Protein AF-A0A645FE35-F1 (afdb_monomer_lite)

Sequence (243 aa):
MVDMAGFQGLIDALGGITLDIRKDVPMGGGTSPILGWIRAGDAVHLDGLHALWFARSREGSSDFERMQRQKCVMTAVLHQADPVTVVAKFDALAAAGGNILTTDMPRSDIGRLTDLALKARTVPISSISFVPPLIFPGNPKYDVLRATVKEHLDKAEDLDREAARAAGQKSAPASAAPASGATGTGGAGASGSGTGGSGTGSAKAPTTPSAPGPTGTAQPTASASPGPEVDNLESVCRVASAT

Foldseek 3Di:
DADLVLQQLLQVLQVFFWWQFQAKQFQDDDPGDGPDIDHHGHRRTDHSVRLSSQLDGDPPDDPLLSVLSVVQSVLRCLQRGQLVSSVVVVVVVVVVDDVRDDDPDDPVCSVVVNVVSVVPNVDDDQDDDQDPPQADPVDGDVVSVVVVVVVSVVVVVVVVVVVVVVVVVVPDPPPDDDDDDDDDDDDDDDDDDDDDDDDDDDDDDDDDDDDDDDDDDDDDDDDDDDDPPSRPSVNGIGRDHDD

Structure (mmCIF, N/CA/C/O backbone):
data_AF-A0A645FE35-F1
#
_entry.id   AF-A0A645FE35-F1
#
loop_
_atom_site.group_PDB
_atom_site.id
_atom_site.type_symbol
_atom_site.label_atom_id
_atom_site.label_alt_id
_atom_site.label_comp_id
_atom_site.label_asym_id
_atom_site.label_entity_id
_atom_site.label_seq_id
_atom_site.pdbx_PDB_ins_code
_atom_site.Cartn_x
_atom_site.Cartn_y
_atom_site.Cartn_z
_atom_site.occupancy
_atom_site.B_iso_or_equiv
_atom_site.auth_seq_id
_atom_site.auth_comp_id
_atom_site.auth_asym_id
_atom_site.auth_atom_id
_atom_site.pdbx_PDB_model_num
ATOM 1 N N . MET A 1 1 ? -1.758 -14.737 -0.033 1.00 78.44 1 MET A N 1
ATOM 2 C CA . MET A 1 1 ? -0.689 -14.620 -1.045 1.00 78.44 1 MET A CA 1
ATOM 3 C C . MET A 1 1 ? -1.290 -14.068 -2.320 1.00 78.44 1 MET A C 1
ATOM 5 O O . MET A 1 1 ? -2.408 -14.441 -2.637 1.00 78.44 1 MET A O 1
ATOM 9 N N . VAL A 1 2 ? -0.574 -13.182 -3.002 1.00 84.19 2 VAL A N 1
ATOM 10 C CA . VAL A 1 2 ? -0.967 -12.602 -4.289 1.00 84.19 2 VAL A CA 1
ATOM 11 C C . VAL A 1 2 ? 0.248 -12.664 -5.209 1.00 84.19 2 VAL A C 1
ATOM 13 O O . VAL A 1 2 ? 1.359 -12.375 -4.755 1.00 84.19 2 VAL A O 1
ATOM 16 N N . ASP A 1 3 ? 0.070 -13.104 -6.452 1.00 88.00 3 ASP A N 1
ATOM 17 C CA . ASP A 1 3 ? 1.148 -13.066 -7.443 1.00 88.00 3 ASP A CA 1
ATOM 18 C C . ASP A 1 3 ? 1.211 -11.694 -8.143 1.00 88.00 3 ASP A C 1
ATOM 20 O O . ASP A 1 3 ? 0.415 -10.791 -7.878 1.00 88.00 3 ASP A O 1
ATOM 24 N N . MET A 1 4 ? 2.196 -11.492 -9.021 1.00 90.38 4 MET A N 1
ATOM 25 C CA . MET A 1 4 ? 2.361 -10.198 -9.695 1.00 90.38 4 MET A CA 1
ATOM 26 C C . MET A 1 4 ? 1.210 -9.876 -10.654 1.00 90.38 4 MET A C 1
ATOM 28 O O . MET A 1 4 ? 0.822 -8.714 -10.747 1.00 90.38 4 MET A O 1
ATOM 32 N N . ALA A 1 5 ? 0.664 -10.876 -11.348 1.00 87.50 5 ALA A N 1
ATOM 33 C CA . ALA A 1 5 ? -0.449 -10.678 -12.272 1.00 87.50 5 ALA A CA 1
ATOM 34 C C . ALA A 1 5 ? -1.740 -10.358 -11.505 1.00 87.50 5 ALA A C 1
ATOM 36 O O . ALA A 1 5 ? -2.506 -9.484 -11.900 1.00 87.50 5 ALA A O 1
ATOM 37 N N . GLY A 1 6 ? -1.943 -11.007 -10.361 1.00 86.38 6 GLY A N 1
ATOM 38 C CA . GLY A 1 6 ? -3.056 -10.769 -9.462 1.00 86.38 6 GLY A CA 1
ATOM 39 C C . GLY A 1 6 ? -3.009 -9.455 -8.745 1.00 86.38 6 GLY A C 1
ATOM 40 O O . GLY A 1 6 ? -4.046 -8.820 -8.593 1.00 86.38 6 GLY A O 1
ATOM 41 N N . PHE A 1 7 ? -1.818 -9.002 -8.376 1.00 90.56 7 PHE A N 1
ATOM 42 C CA . PHE A 1 7 ? -1.656 -7.653 -7.872 1.00 90.56 7 PHE A CA 1
ATOM 43 C C . PHE A 1 7 ? -2.083 -6.625 -8.932 1.00 90.56 7 PHE A C 1
ATOM 45 O O . PHE A 1 7 ? -2.893 -5.754 -8.629 1.00 90.56 7 PHE A O 1
ATOM 52 N N . GLN A 1 8 ? -1.590 -6.748 -10.173 1.00 91.56 8 GLN A N 1
ATOM 53 C CA . GLN A 1 8 ? -1.954 -5.825 -11.257 1.00 91.56 8 GLN A CA 1
ATOM 54 C C . GLN A 1 8 ? -3.461 -5.841 -11.518 1.00 91.56 8 GLN A C 1
ATOM 56 O O . GLN A 1 8 ? -4.107 -4.801 -11.428 1.00 91.56 8 GLN A O 1
ATOM 61 N N . GLY A 1 9 ? -4.027 -7.031 -11.737 1.00 87.12 9 GLY A N 1
ATOM 62 C CA . GLY A 1 9 ? -5.450 -7.194 -12.016 1.00 87.12 9 GLY A CA 1
ATOM 63 C C . GLY A 1 9 ? -6.348 -6.710 -10.879 1.00 87.12 9 GLY A C 1
ATOM 64 O O . GLY A 1 9 ? -7.406 -6.147 -11.146 1.00 87.12 9 GLY A O 1
ATOM 65 N N . LEU A 1 10 ? -5.931 -6.873 -9.618 1.00 86.50 10 LEU A N 1
ATOM 66 C CA . LEU A 1 10 ? -6.658 -6.328 -8.473 1.00 86.50 10 LEU A CA 1
ATOM 67 C C . LEU A 1 10 ? -6.678 -4.798 -8.510 1.00 86.50 10 LEU A C 1
ATOM 69 O O . LEU A 1 10 ? -7.750 -4.215 -8.412 1.00 86.50 10 LEU A O 1
ATOM 73 N N . ILE A 1 11 ? -5.524 -4.146 -8.668 1.00 91.62 11 ILE A N 1
ATOM 74 C CA . ILE A 1 11 ? -5.447 -2.679 -8.711 1.00 91.62 11 ILE A CA 1
ATOM 75 C C . ILE A 1 11 ? -6.239 -2.123 -9.901 1.00 91.62 11 ILE A C 1
ATOM 77 O O . ILE A 1 11 ? -7.021 -1.191 -9.725 1.00 91.62 11 ILE A O 1
ATOM 81 N N . ASP A 1 12 ? -6.118 -2.729 -11.083 1.00 90.44 12 ASP A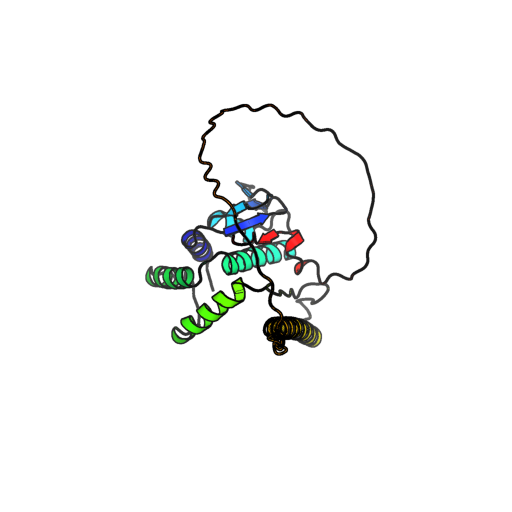 N 1
ATOM 82 C CA . ASP A 1 12 ? -6.885 -2.328 -12.269 1.00 90.44 12 ASP A CA 1
ATOM 83 C C . ASP A 1 12 ? -8.395 -2.485 -12.049 1.00 90.44 12 ASP A C 1
ATOM 85 O O . ASP A 1 12 ? -9.181 -1.608 -12.409 1.00 90.44 12 ASP A O 1
ATOM 89 N N . ALA A 1 13 ? -8.823 -3.571 -11.399 1.00 85.81 13 ALA A N 1
ATOM 90 C CA . ALA A 1 13 ? -10.230 -3.816 -11.091 1.00 85.81 13 ALA A CA 1
ATOM 91 C C . ALA A 1 13 ? -10.817 -2.826 -10.072 1.00 85.81 13 ALA A C 1
ATOM 93 O O . ALA A 1 13 ? -12.039 -2.648 -10.041 1.00 85.81 13 ALA A O 1
ATOM 94 N N . LEU A 1 14 ? -9.964 -2.198 -9.258 1.00 87.19 14 LEU A N 1
ATOM 95 C CA . LEU A 1 14 ? -10.318 -1.111 -8.343 1.00 87.19 14 LEU A CA 1
ATOM 96 C C . LEU A 1 14 ? -10.300 0.265 -9.021 1.00 87.19 14 LEU A C 1
ATOM 98 O O . LEU A 1 14 ? -10.682 1.250 -8.396 1.00 87.19 14 LEU A O 1
ATOM 102 N N . GLY A 1 15 ? -9.910 0.331 -10.297 1.00 90.06 15 GLY A N 1
ATOM 103 C CA . GLY A 1 15 ? -9.776 1.579 -11.039 1.00 90.06 15 GLY A CA 1
ATOM 104 C C . GLY A 1 15 ? -8.473 2.320 -10.750 1.00 90.06 15 GLY A C 1
ATOM 105 O O . GLY A 1 15 ? -8.427 3.522 -10.975 1.00 90.06 15 GLY A O 1
ATOM 106 N N . GLY A 1 16 ? -7.440 1.626 -10.259 1.00 93.62 16 GLY A N 1
ATOM 107 C CA . GLY A 1 16 ? -6.141 2.194 -9.902 1.00 93.62 16 GLY A CA 1
ATOM 108 C C . GLY A 1 16 ? -6.063 2.722 -8.466 1.00 93.62 16 GLY A C 1
ATOM 109 O O . GLY A 1 16 ? -7.004 2.621 -7.681 1.00 93.62 16 GLY A O 1
ATOM 110 N N . ILE A 1 17 ? -4.905 3.281 -8.116 1.00 95.50 17 ILE A N 1
ATOM 111 C CA . ILE A 1 17 ? -4.657 3.968 -6.840 1.00 95.50 17 ILE A CA 1
ATOM 112 C C . ILE A 1 17 ? -4.032 5.335 -7.091 1.00 95.50 17 ILE A C 1
ATOM 114 O O . ILE A 1 17 ? -3.320 5.528 -8.071 1.00 95.50 17 ILE A O 1
ATOM 118 N N . THR A 1 18 ? -4.240 6.273 -6.179 1.00 96.38 18 THR A N 1
ATOM 119 C CA . THR A 1 18 ? -3.682 7.624 -6.269 1.00 96.38 18 THR A CA 1
ATOM 120 C C . THR A 1 18 ? -2.776 7.909 -5.074 1.00 96.38 18 THR A C 1
ATOM 122 O O . THR A 1 18 ? -3.159 7.701 -3.923 1.00 96.38 18 THR A O 1
ATOM 125 N N . LEU A 1 19 ? -1.561 8.387 -5.324 1.00 94.88 19 LEU A N 1
ATOM 126 C CA . LEU A 1 19 ? -0.557 8.660 -4.296 1.00 94.88 19 LEU A CA 1
ATOM 127 C C . LEU A 1 19 ? 0.109 10.009 -4.547 1.00 94.88 19 LEU A C 1
ATOM 129 O O . LEU A 1 19 ? 0.381 10.366 -5.690 1.00 94.88 19 LEU A O 1
ATOM 133 N N . ASP A 1 20 ? 0.470 10.710 -3.479 1.00 94.81 20 ASP A N 1
ATOM 134 C CA . ASP A 1 20 ? 1.490 11.748 -3.578 1.00 94.81 20 ASP A CA 1
ATOM 135 C C . ASP A 1 20 ? 2.847 11.045 -3.567 1.00 94.81 20 ASP A C 1
ATOM 137 O O . ASP A 1 20 ? 3.183 10.352 -2.605 1.00 94.81 20 ASP A O 1
ATOM 141 N N . ILE A 1 21 ? 3.622 11.186 -4.637 1.00 95.00 21 ILE A N 1
ATOM 142 C CA . ILE A 1 21 ? 4.918 10.536 -4.825 1.00 95.00 21 ILE A CA 1
ATOM 143 C C . ILE A 1 21 ? 6.014 11.575 -4.627 1.00 95.00 21 ILE A C 1
ATOM 145 O O . ILE A 1 21 ? 6.073 12.576 -5.339 1.00 95.00 21 ILE A O 1
ATOM 149 N N . ARG A 1 22 ? 6.917 11.333 -3.672 1.00 93.19 22 ARG A N 1
ATOM 150 C CA . ARG A 1 22 ? 7.953 12.314 -3.302 1.00 93.19 22 ARG A CA 1
ATOM 151 C C . ARG A 1 22 ? 9.216 12.242 -4.158 1.00 93.19 22 ARG A C 1
ATOM 153 O O . ARG A 1 22 ? 9.991 13.193 -4.174 1.00 93.19 22 ARG A O 1
ATOM 160 N N . LYS A 1 23 ? 9.426 11.139 -4.880 1.00 92.00 23 LYS A N 1
ATOM 161 C CA . LYS A 1 23 ? 10.632 10.898 -5.681 1.00 92.00 23 LYS A CA 1
ATOM 162 C C . LYS A 1 23 ? 10.319 10.061 -6.917 1.00 92.00 23 LYS A C 1
ATOM 164 O O . LYS A 1 23 ? 9.524 9.128 -6.842 1.00 92.00 23 LYS A O 1
ATOM 169 N N . ASP A 1 24 ? 10.981 10.383 -8.027 1.00 94.06 24 ASP A N 1
ATOM 170 C CA . ASP A 1 24 ? 10.878 9.625 -9.273 1.00 94.06 24 ASP A CA 1
ATOM 171 C C . ASP A 1 24 ? 11.285 8.159 -9.049 1.00 94.06 24 ASP A C 1
ATOM 173 O O . ASP A 1 24 ? 12.354 7.867 -8.506 1.00 94.06 24 ASP A O 1
ATOM 177 N N . VAL A 1 25 ? 10.437 7.230 -9.494 1.00 94.75 25 VAL A N 1
ATOM 178 C CA . VAL A 1 25 ? 10.678 5.789 -9.383 1.00 94.75 25 VAL A CA 1
ATOM 179 C C . VAL A 1 25 ? 11.008 5.210 -10.762 1.00 94.75 25 VAL A C 1
ATOM 181 O O . VAL A 1 25 ? 10.149 5.221 -11.648 1.00 94.75 25 VAL A O 1
ATOM 184 N N . PRO A 1 26 ? 12.220 4.666 -10.965 1.00 94.56 26 PRO A N 1
ATOM 185 C CA . PRO A 1 26 ? 12.592 4.030 -12.224 1.00 94.56 26 PRO A CA 1
ATOM 186 C C . PRO A 1 26 ? 11.861 2.697 -12.416 1.00 94.56 26 PRO A C 1
ATOM 188 O O . PRO A 1 26 ? 11.717 1.900 -11.483 1.00 94.56 26 PRO A O 1
ATOM 191 N N . MET A 1 27 ? 11.451 2.430 -13.653 1.00 94.06 27 MET A N 1
ATOM 192 C CA . MET A 1 27 ? 10.937 1.138 -14.104 1.00 94.06 27 MET A CA 1
ATOM 193 C C . MET A 1 27 ? 12.042 0.407 -14.869 1.00 94.06 27 MET A C 1
ATOM 195 O O . MET A 1 27 ? 12.515 0.897 -15.893 1.00 94.06 27 MET A O 1
ATOM 199 N N . GLY A 1 28 ? 12.467 -0.753 -14.370 1.00 89.69 28 GLY A N 1
ATOM 200 C CA . GLY A 1 28 ? 13.692 -1.431 -14.812 1.00 89.69 28 GLY A CA 1
ATOM 201 C C . GLY A 1 28 ? 14.877 -1.142 -13.885 1.00 89.69 28 GLY A C 1
ATOM 202 O O . GLY A 1 28 ? 14.682 -0.912 -12.691 1.00 89.69 28 GLY A O 1
ATOM 203 N N . GLY A 1 29 ? 16.097 -1.179 -14.422 1.00 87.44 29 GLY A N 1
ATOM 204 C CA . GLY A 1 29 ? 17.331 -0.981 -13.652 1.00 87.44 29 GLY A CA 1
ATOM 205 C C . GLY A 1 29 ? 17.995 -2.273 -13.159 1.00 87.44 29 GLY A C 1
ATOM 206 O O . GLY A 1 29 ? 17.642 -3.389 -13.555 1.00 87.44 29 GLY A O 1
ATOM 207 N N . GLY A 1 30 ? 19.010 -2.124 -12.311 1.00 83.06 30 GLY A N 1
ATOM 208 C CA . GLY A 1 30 ? 19.944 -3.171 -11.921 1.00 83.06 30 GLY A CA 1
ATOM 209 C C . GLY A 1 30 ? 20.863 -3.539 -13.082 1.00 83.06 30 GLY A C 1
ATOM 210 O O . GLY A 1 30 ? 21.674 -2.738 -13.533 1.00 83.06 30 GLY A O 1
ATOM 211 N N . THR A 1 31 ? 20.729 -4.766 -13.583 1.00 84.75 31 THR A N 1
ATOM 212 C CA . THR A 1 31 ? 21.451 -5.236 -14.779 1.00 84.75 31 THR A CA 1
ATOM 213 C C . THR A 1 31 ? 20.690 -4.977 -16.081 1.00 84.75 31 THR A C 1
ATOM 215 O O . THR A 1 31 ? 21.204 -5.278 -17.155 1.00 84.75 31 THR A O 1
ATOM 218 N N . SER A 1 32 ? 19.462 -4.454 -16.005 1.00 87.81 32 SER A N 1
ATOM 219 C CA . SER A 1 32 ? 18.603 -4.171 -17.160 1.00 87.81 32 SER A CA 1
ATOM 220 C C . SER A 1 32 ? 18.470 -2.664 -17.406 1.00 87.81 32 SER A C 1
ATOM 222 O O . SER A 1 32 ? 18.588 -1.882 -16.460 1.00 87.81 32 SER A O 1
ATOM 224 N N . PRO A 1 33 ? 18.173 -2.227 -18.645 1.00 90.94 33 PRO A N 1
ATOM 225 C CA . PRO A 1 33 ? 17.910 -0.821 -18.932 1.00 90.94 33 PRO A CA 1
ATOM 226 C C . PRO A 1 33 ? 16.732 -0.267 -18.124 1.00 90.94 33 PRO A C 1
ATOM 228 O O . PRO A 1 33 ? 15.795 -0.990 -17.775 1.00 90.94 33 PRO A O 1
ATOM 231 N N . ILE A 1 34 ? 16.760 1.040 -17.871 1.00 94.31 34 ILE A N 1
ATOM 232 C CA . ILE A 1 34 ? 15.592 1.772 -17.380 1.00 94.31 34 ILE A CA 1
ATOM 233 C C . ILE A 1 34 ? 14.658 1.997 -18.572 1.00 94.31 34 ILE A C 1
ATOM 235 O O . ILE A 1 34 ? 15.048 2.597 -19.572 1.00 94.31 34 ILE A O 1
ATOM 239 N N . LEU A 1 35 ? 13.432 1.494 -18.462 1.00 92.31 35 LEU A N 1
ATOM 240 C CA . LEU A 1 35 ? 12.407 1.531 -19.508 1.00 92.31 35 LEU A CA 1
ATOM 241 C C . LEU A 1 35 ? 11.479 2.744 -19.374 1.00 92.31 35 LEU A C 1
ATOM 243 O O . LEU A 1 35 ? 10.791 3.107 -20.322 1.00 92.31 35 LEU A O 1
ATOM 247 N N . GLY A 1 36 ? 11.449 3.371 -18.199 1.00 94.25 36 GLY A N 1
ATOM 248 C CA . GLY A 1 36 ? 10.608 4.528 -17.926 1.00 94.25 36 GLY A CA 1
ATOM 249 C C . GLY A 1 36 ? 10.670 4.960 -16.468 1.00 94.25 36 GLY A C 1
ATOM 250 O O . GLY A 1 36 ? 11.436 4.410 -15.676 1.00 94.25 36 GLY A O 1
ATOM 251 N N . TRP A 1 37 ? 9.849 5.951 -16.125 1.00 95.88 37 TRP A N 1
ATOM 252 C CA . TRP A 1 37 ? 9.813 6.555 -14.797 1.00 95.88 37 TRP A CA 1
ATOM 253 C C . TRP A 1 37 ? 8.379 6.841 -14.374 1.00 95.88 37 TRP A C 1
ATOM 255 O O . TRP A 1 37 ? 7.616 7.426 -15.142 1.00 95.88 37 TRP A O 1
ATOM 265 N N . ILE A 1 38 ? 8.056 6.497 -13.133 1.00 96.88 38 ILE A N 1
ATOM 266 C CA . ILE A 1 38 ? 6.902 7.045 -12.424 1.00 96.88 38 ILE A CA 1
ATOM 267 C C . ILE A 1 38 ? 7.380 8.358 -11.813 1.00 96.88 38 ILE A C 1
ATOM 269 O O . ILE A 1 38 ? 8.319 8.357 -11.016 1.00 96.88 38 ILE A O 1
ATOM 273 N N . ARG A 1 39 ? 6.796 9.478 -12.235 1.00 96.62 39 ARG A N 1
ATOM 274 C CA . ARG A 1 39 ? 7.249 10.804 -11.803 1.00 96.62 39 ARG A CA 1
ATOM 275 C C . ARG A 1 39 ? 6.724 11.147 -10.416 1.00 96.62 39 ARG A C 1
ATOM 277 O O . ARG A 1 39 ? 5.600 10.790 -10.071 1.00 96.62 39 ARG A O 1
ATOM 284 N N . ALA A 1 40 ? 7.541 11.863 -9.656 1.00 95.62 40 ALA A N 1
ATOM 285 C CA . ALA A 1 40 ? 7.117 12.544 -8.450 1.00 95.62 40 ALA A CA 1
ATOM 286 C C . ALA A 1 40 ? 6.039 13.583 -8.773 1.00 95.62 40 ALA A C 1
ATOM 288 O O . ALA A 1 40 ? 6.038 14.203 -9.839 1.00 95.62 40 ALA A O 1
ATOM 289 N N . GLY A 1 41 ? 5.135 13.777 -7.825 1.00 95.38 41 GLY A N 1
ATOM 290 C CA . GLY A 1 41 ? 4.007 14.681 -7.953 1.00 95.38 41 GLY A CA 1
ATOM 291 C C . GLY A 1 41 ? 2.955 14.393 -6.897 1.00 95.38 41 GLY A C 1
ATOM 292 O O . GLY A 1 41 ? 2.965 13.338 -6.265 1.00 95.38 41 GLY A O 1
ATOM 293 N N . ASP A 1 42 ? 2.044 15.335 -6.719 1.00 94.94 42 ASP A N 1
ATOM 294 C CA . ASP A 1 42 ? 0.866 15.136 -5.884 1.00 94.94 42 ASP A CA 1
ATOM 295 C C . ASP A 1 42 ? -0.258 14.508 -6.717 1.00 94.94 42 ASP A C 1
ATOM 297 O O . ASP A 1 42 ? -0.361 14.753 -7.923 1.00 94.94 42 ASP A O 1
ATOM 301 N N . ALA A 1 43 ? -1.091 13.689 -6.074 1.00 94.75 43 ALA A N 1
ATOM 302 C CA . ALA A 1 43 ? -2.217 12.996 -6.696 1.00 94.75 43 ALA A CA 1
ATOM 303 C C . ALA A 1 43 ? -1.864 12.220 -7.988 1.00 94.75 43 ALA A C 1
ATOM 305 O O . ALA A 1 43 ? -2.625 12.212 -8.958 1.00 94.75 43 ALA A O 1
ATOM 306 N N . VAL A 1 44 ? -0.718 11.532 -8.006 1.00 96.38 44 VAL A N 1
ATOM 307 C CA . VAL A 1 44 ? -0.307 10.681 -9.129 1.00 96.38 44 VAL A CA 1
ATOM 308 C C . VAL A 1 44 ? -1.162 9.421 -9.150 1.00 96.38 44 VAL A C 1
ATOM 310 O O . VAL A 1 44 ? -1.143 8.627 -8.208 1.00 96.38 44 VAL A O 1
ATOM 313 N N . HIS A 1 45 ? -1.893 9.227 -10.244 1.00 97.12 45 HIS A N 1
ATOM 314 C CA . HIS A 1 45 ? -2.694 8.032 -10.468 1.00 97.12 45 HIS A CA 1
ATOM 315 C C . HIS A 1 45 ? -1.845 6.892 -11.046 1.00 97.12 45 HIS A C 1
ATOM 317 O O . HIS A 1 45 ? -1.113 7.085 -12.018 1.00 97.12 45 HIS A O 1
ATOM 323 N N . LEU A 1 46 ? -1.958 5.706 -10.454 1.00 97.31 46 LEU A N 1
ATOM 324 C CA . LEU A 1 46 ? -1.240 4.495 -10.824 1.00 97.31 46 LEU A CA 1
ATOM 325 C C . LEU A 1 46 ? -2.242 3.379 -11.135 1.00 97.31 46 LEU A C 1
ATOM 327 O O . LEU A 1 46 ? -3.001 2.951 -10.263 1.00 97.31 46 LEU A O 1
ATOM 331 N N . ASP A 1 47 ? -2.188 2.873 -12.364 1.00 96.31 47 ASP A N 1
ATOM 332 C CA . ASP A 1 47 ? -2.809 1.598 -12.736 1.00 96.31 47 ASP A CA 1
ATOM 333 C C . ASP A 1 47 ? -2.037 0.410 -12.125 1.00 96.31 47 ASP A C 1
ATOM 335 O O . ASP A 1 47 ? -1.021 0.580 -11.442 1.00 96.31 47 ASP A O 1
ATOM 339 N N . GLY A 1 48 ? -2.495 -0.817 -12.361 1.00 95.31 48 GLY A N 1
ATOM 340 C CA . GLY A 1 48 ? -1.884 -2.023 -11.816 1.00 95.31 48 GLY A CA 1
ATOM 341 C C . GLY A 1 48 ? -0.420 -2.195 -12.209 1.00 95.31 48 GLY A C 1
ATOM 342 O O . GLY A 1 48 ? 0.406 -2.558 -11.363 1.00 95.31 48 GLY A O 1
ATOM 343 N N . LEU A 1 49 ? -0.062 -1.886 -13.458 1.00 96.31 49 LEU A N 1
ATOM 344 C CA . LEU A 1 49 ? 1.316 -1.973 -13.941 1.00 96.31 49 LEU A CA 1
ATOM 345 C C . LEU A 1 49 ? 2.227 -0.989 -13.198 1.00 96.31 49 LEU A C 1
ATOM 347 O O . LEU A 1 49 ? 3.282 -1.388 -12.691 1.00 96.31 49 LEU A O 1
ATOM 351 N N . HIS A 1 50 ? 1.827 0.279 -13.116 1.00 97.69 50 HIS A N 1
ATOM 352 C CA . HIS A 1 50 ? 2.611 1.324 -12.465 1.00 97.69 50 HIS A CA 1
ATOM 353 C C . HIS A 1 50 ? 2.642 1.143 -10.944 1.00 97.69 50 HIS A C 1
ATOM 355 O O . HIS A 1 50 ? 3.703 1.291 -10.340 1.00 97.69 50 HIS A O 1
ATOM 361 N N . ALA A 1 51 ? 1.537 0.732 -10.316 1.00 97.31 51 ALA A N 1
ATOM 362 C CA . ALA A 1 51 ? 1.497 0.401 -8.893 1.00 97.31 51 ALA A CA 1
ATOM 363 C C . ALA A 1 51 ? 2.434 -0.772 -8.562 1.00 97.3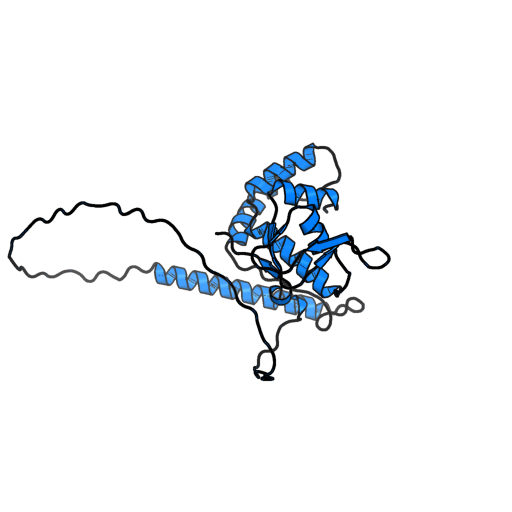1 51 ALA A C 1
ATOM 365 O O . ALA A 1 51 ? 3.143 -0.738 -7.551 1.00 97.31 51 ALA A O 1
ATOM 366 N N . LEU A 1 52 ? 2.511 -1.785 -9.439 1.00 95.88 52 LEU A N 1
ATOM 367 C CA . LEU A 1 52 ? 3.438 -2.901 -9.256 1.00 95.88 52 LEU A CA 1
ATOM 368 C C . LEU A 1 52 ? 4.884 -2.408 -9.341 1.00 95.88 52 LEU A C 1
ATOM 370 O O . LEU A 1 52 ? 5.711 -2.777 -8.504 1.00 95.88 52 LEU A O 1
ATOM 374 N N . TRP A 1 53 ? 5.198 -1.575 -10.337 1.00 96.19 53 TRP A N 1
ATOM 375 C CA . TRP A 1 53 ? 6.528 -0.984 -10.486 1.00 96.19 53 TRP A CA 1
ATOM 376 C C . TRP A 1 53 ? 6.919 -0.116 -9.293 1.00 96.19 53 TRP A C 1
ATOM 378 O O . TRP A 1 53 ? 8.032 -0.258 -8.778 1.00 96.19 53 TRP A O 1
ATOM 388 N N . PHE A 1 54 ? 5.990 0.704 -8.808 1.00 96.00 54 PHE A N 1
ATOM 389 C CA . PHE A 1 54 ? 6.165 1.533 -7.624 1.00 96.00 54 PHE A CA 1
ATOM 390 C C . PHE A 1 54 ? 6.533 0.692 -6.393 1.00 96.00 54 PHE A C 1
ATOM 392 O O . PHE A 1 54 ? 7.501 0.999 -5.700 1.00 96.00 54 PHE A O 1
ATOM 399 N N . ALA A 1 55 ? 5.832 -0.422 -6.165 1.00 94.75 55 ALA A N 1
ATOM 400 C CA . ALA A 1 55 ? 6.065 -1.306 -5.022 1.00 94.75 55 ALA A CA 1
ATOM 401 C C . ALA A 1 55 ? 7.333 -2.180 -5.132 1.00 94.75 55 ALA A C 1
ATOM 403 O O . ALA A 1 55 ? 7.859 -2.641 -4.111 1.00 94.75 55 ALA A O 1
ATOM 404 N N . ARG A 1 56 ? 7.819 -2.468 -6.351 1.00 92.69 56 ARG A N 1
ATOM 405 C CA . ARG A 1 56 ? 8.913 -3.438 -6.577 1.00 92.69 56 ARG A CA 1
ATOM 406 C C . ARG A 1 56 ? 10.264 -2.827 -6.917 1.00 92.69 56 ARG A C 1
ATOM 408 O O . ARG A 1 56 ? 11.268 -3.527 -6.778 1.00 92.69 56 ARG A O 1
ATOM 415 N N . SER A 1 57 ? 10.296 -1.604 -7.447 1.00 92.06 57 SER A N 1
ATOM 416 C CA . SER A 1 57 ? 11.531 -1.022 -7.973 1.00 92.06 57 SER A CA 1
ATOM 417 C C . SER A 1 57 ? 12.607 -0.967 -6.886 1.00 92.06 57 SER A C 1
ATOM 419 O O . SER A 1 57 ? 12.335 -0.614 -5.738 1.00 92.06 57 SER A O 1
ATOM 421 N N . ARG A 1 58 ? 13.828 -1.380 -7.237 1.00 90.00 58 ARG A N 1
ATOM 422 C CA . ARG A 1 58 ? 15.000 -1.359 -6.343 1.00 90.00 58 ARG A CA 1
ATOM 423 C C . ARG A 1 58 ? 16.040 -0.342 -6.795 1.00 90.00 58 ARG A C 1
ATOM 425 O O . ARG A 1 58 ? 16.861 0.077 -5.987 1.00 90.00 58 ARG A O 1
ATOM 432 N N . GLU A 1 59 ? 15.995 0.049 -8.062 1.00 88.75 59 GLU A N 1
ATOM 433 C CA . GLU A 1 59 ? 16.970 0.949 -8.659 1.00 88.75 59 GLU A CA 1
ATOM 434 C C . GLU A 1 59 ? 16.920 2.323 -7.976 1.00 88.75 59 GLU A C 1
ATOM 436 O O . GLU A 1 59 ? 15.842 2.873 -7.748 1.00 88.75 59 GLU A O 1
ATOM 441 N N . GLY A 1 60 ? 18.088 2.842 -7.585 1.00 79.19 60 GLY A N 1
ATOM 442 C CA . GLY A 1 60 ? 18.202 4.119 -6.871 1.00 79.19 60 GLY A CA 1
ATOM 443 C C . GLY A 1 60 ? 17.490 4.198 -5.508 1.00 79.19 60 GLY A C 1
ATOM 444 O O . GLY A 1 60 ? 17.208 5.309 -5.047 1.00 79.19 60 GLY A O 1
ATOM 445 N N . SER A 1 61 ? 17.179 3.061 -4.868 1.00 80.81 61 SER A N 1
ATOM 446 C CA . SER A 1 61 ? 16.424 3.006 -3.603 1.00 80.81 61 SER A CA 1
ATOM 447 C C . SER A 1 61 ? 16.965 1.957 -2.628 1.00 80.81 61 SER A C 1
ATOM 449 O O . SER A 1 61 ? 17.513 0.929 -3.032 1.00 80.81 61 SER A O 1
ATOM 451 N N . SER A 1 62 ? 16.790 2.195 -1.328 1.00 83.62 62 SER A N 1
ATOM 452 C CA . SER A 1 62 ? 17.113 1.208 -0.293 1.00 83.62 62 SER A CA 1
ATOM 453 C C . SER A 1 62 ? 16.017 0.138 -0.167 1.00 83.62 62 SER A C 1
ATOM 455 O O . SER A 1 62 ? 14.889 0.299 -0.642 1.00 83.62 62 SER A O 1
ATOM 457 N N . ASP A 1 63 ? 16.326 -0.975 0.506 1.00 80.31 63 ASP A N 1
ATOM 458 C CA . ASP A 1 63 ? 15.315 -1.994 0.831 1.00 80.31 63 ASP A CA 1
ATOM 459 C C . ASP A 1 63 ? 14.174 -1.409 1.677 1.00 80.31 63 ASP A C 1
ATOM 461 O O . ASP A 1 63 ? 13.001 -1.701 1.459 1.00 80.31 63 ASP A O 1
ATOM 465 N N . PHE A 1 64 ? 14.541 -0.489 2.565 1.00 81.56 64 PHE A N 1
ATOM 466 C CA . PHE A 1 64 ? 13.669 0.279 3.440 1.00 81.56 64 PHE A CA 1
ATOM 467 C C . PHE A 1 64 ? 12.697 1.178 2.666 1.00 81.56 64 PHE A C 1
ATOM 469 O O . PHE A 1 64 ? 11.489 1.094 2.881 1.00 81.56 64 PHE A O 1
ATOM 476 N N . GLU A 1 65 ? 13.196 1.935 1.687 1.00 85.25 65 GLU A N 1
ATOM 477 C CA . GLU A 1 65 ? 12.373 2.766 0.797 1.00 85.25 65 GLU A CA 1
ATOM 478 C C . GLU A 1 65 ? 11.404 1.909 -0.036 1.00 85.25 65 GLU A C 1
ATOM 480 O O . GLU A 1 65 ? 10.268 2.303 -0.312 1.00 85.25 65 GLU A O 1
ATOM 485 N N . ARG A 1 66 ? 11.808 0.689 -0.420 1.00 89.44 66 ARG A N 1
ATOM 486 C CA . ARG A 1 66 ? 10.899 -0.259 -1.081 1.00 89.44 66 ARG A CA 1
ATOM 487 C C . ARG A 1 66 ? 9.783 -0.726 -0.146 1.00 89.44 66 ARG A C 1
ATOM 489 O O . ARG A 1 66 ? 8.627 -0.747 -0.562 1.00 89.44 66 ARG A O 1
ATOM 496 N N . MET A 1 67 ? 10.095 -1.063 1.104 1.00 88.50 67 MET A N 1
ATOM 497 C CA . MET A 1 67 ? 9.066 -1.439 2.078 1.00 88.50 67 MET A CA 1
ATOM 498 C C . MET A 1 67 ? 8.096 -0.292 2.369 1.00 88.50 67 MET A C 1
ATOM 500 O O . MET A 1 67 ? 6.894 -0.527 2.467 1.00 88.50 67 MET A O 1
ATOM 504 N N . GLN A 1 68 ? 8.585 0.948 2.447 1.00 88.94 68 GLN A N 1
ATOM 505 C CA . GLN A 1 68 ? 7.726 2.126 2.583 1.00 88.94 68 GLN A CA 1
ATOM 506 C C . GLN A 1 68 ? 6.7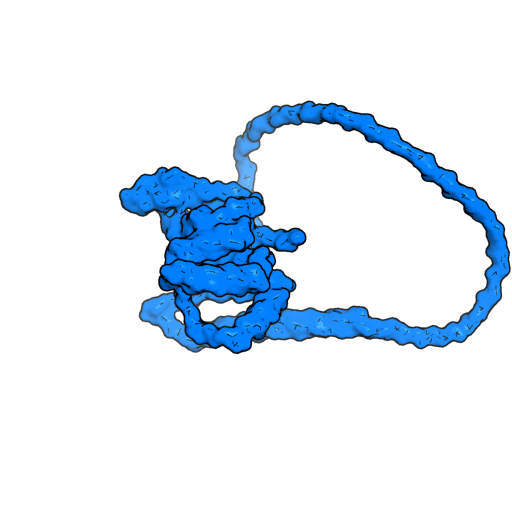51 2.233 1.407 1.00 88.94 68 GLN A C 1
ATOM 508 O O . GLN A 1 68 ? 5.549 2.318 1.636 1.00 88.94 68 GLN A O 1
ATOM 513 N N . ARG A 1 69 ? 7.220 2.114 0.156 1.00 93.06 69 ARG A N 1
ATOM 514 C CA . ARG A 1 69 ? 6.337 2.127 -1.031 1.00 93.06 69 ARG A CA 1
ATOM 515 C C . ARG A 1 69 ? 5.301 1.007 -1.022 1.00 93.06 69 ARG A C 1
ATOM 517 O O . ARG A 1 69 ? 4.159 1.233 -1.408 1.00 93.06 69 ARG A O 1
ATOM 524 N N . GLN A 1 70 ? 5.658 -0.184 -0.550 1.00 92.94 70 GLN A N 1
ATOM 525 C CA . GLN A 1 70 ? 4.694 -1.277 -0.392 1.00 92.94 70 GLN A CA 1
ATOM 526 C C . GLN A 1 70 ? 3.598 -0.919 0.618 1.00 92.94 70 GLN A C 1
ATOM 528 O O . GLN A 1 70 ? 2.417 -1.117 0.337 1.00 92.94 70 GLN A O 1
ATOM 533 N N . LYS A 1 71 ? 3.970 -0.315 1.753 1.00 91.62 71 LYS A N 1
ATOM 534 C CA . LYS A 1 71 ? 3.009 0.197 2.738 1.00 91.62 71 LYS A CA 1
ATOM 535 C C . LYS A 1 71 ? 2.128 1.299 2.153 1.00 91.62 71 LYS A C 1
ATOM 537 O O . LYS A 1 71 ? 0.922 1.253 2.352 1.00 91.62 71 LYS A O 1
ATOM 542 N N . CYS A 1 72 ? 2.686 2.221 1.368 1.00 92.38 72 CYS A N 1
ATOM 543 C CA . CYS A 1 72 ? 1.920 3.248 0.652 1.00 92.38 72 CYS A CA 1
ATOM 544 C C . CYS A 1 72 ? 0.800 2.649 -0.197 1.00 92.38 72 CYS A C 1
ATOM 546 O O . CYS A 1 72 ? -0.343 3.086 -0.114 1.00 92.38 72 CYS A O 1
ATOM 548 N N . VAL A 1 73 ? 1.132 1.630 -0.993 1.00 94.25 73 VAL A N 1
ATOM 549 C CA . VAL A 1 73 ? 0.174 0.933 -1.854 1.00 94.25 73 VAL A CA 1
ATOM 550 C C . VAL A 1 73 ? -0.914 0.264 -1.019 1.00 94.25 73 VAL A C 1
ATOM 552 O O . VAL A 1 73 ? -2.091 0.435 -1.315 1.00 94.25 73 VAL A O 1
ATOM 555 N N . MET A 1 74 ? -0.548 -0.452 0.049 1.00 91.81 74 MET A N 1
ATOM 556 C CA . MET A 1 74 ? -1.525 -1.100 0.935 1.00 91.81 74 MET A CA 1
ATOM 557 C C . MET A 1 74 ? -2.470 -0.089 1.594 1.00 91.81 74 MET A C 1
ATOM 559 O O . MET A 1 74 ? -3.681 -0.300 1.615 1.00 91.81 74 MET A O 1
ATOM 563 N N . THR A 1 75 ? -1.930 1.022 2.094 1.00 90.75 75 THR A N 1
ATOM 564 C CA . THR A 1 75 ? -2.714 2.094 2.714 1.00 90.75 75 THR A CA 1
ATOM 565 C C . THR A 1 75 ? -3.611 2.780 1.679 1.00 90.75 75 THR A C 1
ATOM 567 O O . THR A 1 75 ? -4.777 3.037 1.962 1.00 90.75 75 THR A O 1
ATOM 570 N N . ALA A 1 76 ? -3.131 3.009 0.452 1.00 92.12 76 ALA A N 1
ATOM 571 C CA . ALA A 1 76 ? -3.949 3.578 -0.620 1.00 92.12 76 ALA A CA 1
ATOM 572 C C . ALA A 1 76 ? -5.121 2.672 -0.989 1.00 92.12 76 ALA A C 1
ATOM 574 O O . ALA A 1 76 ? -6.252 3.148 -1.042 1.00 92.12 76 ALA A O 1
ATOM 575 N N . VAL A 1 77 ? -4.875 1.368 -1.151 1.00 91.00 77 VAL A N 1
ATOM 576 C CA . VAL A 1 77 ? -5.942 0.387 -1.379 1.00 91.00 77 VAL A CA 1
ATOM 577 C C . VAL A 1 77 ? -6.960 0.436 -0.240 1.00 91.00 77 VAL A C 1
ATOM 579 O O . VAL A 1 77 ? -8.151 0.510 -0.511 1.00 91.00 77 VAL A O 1
ATOM 582 N N . LEU A 1 78 ? -6.529 0.473 1.023 1.00 89.12 78 LEU A N 1
ATOM 583 C CA . LEU A 1 78 ? -7.455 0.515 2.159 1.00 89.12 78 LEU A CA 1
ATOM 584 C C . LEU A 1 78 ? -8.352 1.766 2.177 1.00 89.12 78 LEU A C 1
ATOM 586 O O . LEU A 1 78 ? -9.534 1.662 2.499 1.00 89.12 78 LEU A O 1
ATOM 590 N N . HIS A 1 79 ? -7.811 2.946 1.865 1.00 87.81 79 HIS A N 1
ATOM 591 C CA . HIS A 1 79 ? -8.587 4.190 1.930 1.00 87.81 79 HIS A CA 1
ATOM 592 C C . HIS A 1 79 ? -9.435 4.448 0.675 1.00 87.81 79 HIS A C 1
ATOM 594 O O . HIS A 1 79 ? -10.528 5.018 0.785 1.00 87.81 79 HIS A O 1
ATOM 600 N N . GLN A 1 80 ? -8.943 4.048 -0.500 1.00 88.38 80 GLN A N 1
ATOM 601 C CA . GLN A 1 80 ? -9.540 4.395 -1.794 1.00 88.38 80 GLN A CA 1
ATOM 602 C C . GLN A 1 80 ? -10.426 3.289 -2.360 1.00 88.38 80 GLN A C 1
ATOM 604 O O . GLN A 1 80 ? -11.395 3.594 -3.050 1.00 88.38 80 GLN A O 1
ATOM 609 N N . ALA A 1 81 ? -10.143 2.021 -2.054 1.00 84.69 81 ALA A N 1
ATOM 610 C CA . ALA A 1 81 ? -10.986 0.932 -2.515 1.00 84.69 81 ALA A CA 1
ATOM 611 C C . ALA A 1 81 ? -12.300 0.891 -1.727 1.00 84.69 81 ALA A C 1
ATOM 613 O O . ALA A 1 81 ? -12.322 1.021 -0.502 1.00 84.69 81 ALA A O 1
ATOM 614 N N . ASP A 1 82 ? -13.402 0.653 -2.432 1.00 83.56 82 ASP A N 1
ATOM 615 C CA . ASP A 1 82 ? -14.655 0.267 -1.795 1.00 83.56 82 ASP A CA 1
ATOM 616 C C . ASP A 1 82 ? -14.577 -1.214 -1.365 1.00 83.56 82 ASP A C 1
ATOM 618 O O . ASP A 1 82 ? -14.418 -2.081 -2.231 1.00 83.56 82 ASP A O 1
ATOM 622 N N . PRO A 1 83 ? -14.692 -1.543 -0.062 1.00 79.50 83 PRO A N 1
ATOM 623 C CA . PRO A 1 83 ? -14.565 -2.919 0.419 1.00 79.50 83 PRO A CA 1
ATOM 624 C C . PRO A 1 83 ? -15.552 -3.895 -0.228 1.00 79.50 83 PRO A C 1
ATOM 626 O O . PRO A 1 83 ? -15.199 -5.048 -0.474 1.00 79.50 83 PRO A O 1
ATOM 629 N N . VAL A 1 84 ? -16.766 -3.439 -0.559 1.00 80.69 84 VAL A N 1
ATOM 630 C CA . VAL A 1 84 ? -17.768 -4.275 -1.240 1.00 80.69 84 VAL A CA 1
ATOM 631 C C . VAL A 1 84 ? -17.304 -4.607 -2.656 1.00 80.69 84 VAL A C 1
ATOM 633 O O . VAL A 1 84 ? -17.342 -5.767 -3.072 1.00 80.69 84 VAL A O 1
ATOM 636 N N . THR A 1 85 ? -16.795 -3.607 -3.375 1.00 81.94 85 THR A N 1
ATOM 637 C CA . THR A 1 85 ? -16.171 -3.800 -4.685 1.00 81.94 85 THR A CA 1
ATOM 638 C C . THR A 1 85 ? -14.986 -4.761 -4.597 1.00 81.94 85 THR A C 1
ATOM 640 O O . THR A 1 85 ? -14.920 -5.691 -5.394 1.00 81.94 85 THR A O 1
ATOM 643 N N . VAL A 1 86 ? -14.092 -4.619 -3.612 1.00 81.88 86 VAL A N 1
ATOM 644 C CA . VAL A 1 86 ? -12.948 -5.535 -3.420 1.00 81.88 86 VAL A CA 1
ATOM 645 C C . VAL A 1 86 ? -13.415 -6.986 -3.285 1.00 81.88 86 VAL A C 1
ATOM 647 O O . VAL A 1 86 ? -12.882 -7.856 -3.969 1.00 81.88 86 VAL A O 1
ATOM 650 N N . VAL A 1 87 ? -14.430 -7.251 -2.455 1.00 81.44 87 VAL A N 1
ATOM 651 C CA . VAL A 1 87 ? -14.991 -8.601 -2.266 1.00 81.44 87 VAL A CA 1
ATOM 652 C C . VAL A 1 87 ? -15.610 -9.133 -3.561 1.00 81.44 87 VAL A C 1
ATOM 654 O O . VAL A 1 87 ? -15.318 -10.254 -3.971 1.00 81.44 87 VAL A O 1
ATOM 657 N N . ALA A 1 88 ? -16.409 -8.323 -4.259 1.00 82.00 88 ALA A N 1
ATOM 658 C CA . ALA A 1 88 ? -17.024 -8.739 -5.519 1.00 82.00 88 ALA A CA 1
ATOM 659 C C . ALA A 1 88 ? -15.978 -9.045 -6.609 1.00 82.00 88 ALA A C 1
ATOM 661 O O . ALA A 1 88 ? -16.114 -10.009 -7.366 1.00 82.00 88 ALA A O 1
ATOM 662 N N . LYS A 1 89 ? -14.910 -8.239 -6.692 1.00 78.69 89 LYS A N 1
ATOM 663 C CA . LYS A 1 89 ? -13.794 -8.475 -7.620 1.00 78.69 89 LYS A CA 1
ATOM 664 C C . LYS A 1 89 ? -12.959 -9.682 -7.207 1.00 78.69 89 LYS A C 1
ATOM 666 O O . LYS A 1 89 ? -12.491 -10.404 -8.081 1.00 78.69 89 LYS A O 1
ATOM 671 N N . PHE A 1 90 ? -12.810 -9.932 -5.909 1.00 74.94 90 PHE A N 1
ATOM 672 C CA . PHE A 1 90 ? -12.142 -11.119 -5.392 1.00 74.94 90 PHE A CA 1
ATOM 673 C C . PHE A 1 90 ? -12.835 -12.402 -5.854 1.00 74.94 90 PHE A C 1
ATOM 675 O O . PHE A 1 90 ? -12.174 -13.273 -6.416 1.00 74.94 90 PHE A O 1
ATOM 682 N N . ASP A 1 91 ? -14.158 -12.496 -5.694 1.00 75.44 91 ASP A N 1
ATOM 683 C CA . ASP A 1 91 ? -14.920 -13.663 -6.149 1.00 75.44 91 ASP A CA 1
ATOM 684 C C . ASP A 1 91 ? -14.793 -13.863 -7.667 1.00 75.44 91 ASP A C 1
ATOM 686 O O . ASP A 1 91 ? -14.611 -14.990 -8.132 1.00 75.44 91 ASP A O 1
ATOM 690 N N . ALA A 1 92 ? -14.807 -12.775 -8.445 1.00 74.69 92 ALA A N 1
ATOM 691 C CA . ALA A 1 92 ? -14.613 -12.830 -9.893 1.00 74.69 92 ALA A CA 1
ATOM 692 C C . ALA A 1 92 ? -13.204 -13.319 -10.288 1.00 74.69 92 ALA A C 1
ATOM 694 O O . ALA A 1 92 ? -13.073 -14.155 -11.182 1.00 74.69 92 ALA A O 1
ATOM 695 N N . LEU A 1 93 ? -12.155 -12.837 -9.611 1.00 67.25 93 LEU A N 1
ATOM 696 C CA . LEU A 1 93 ? -10.767 -13.255 -9.845 1.00 67.25 93 LEU A CA 1
ATOM 697 C C . LEU A 1 93 ? -10.530 -14.711 -9.421 1.00 67.25 93 LEU A C 1
ATOM 699 O O . LEU A 1 93 ? -9.857 -15.454 -10.133 1.00 67.25 93 LEU A O 1
ATOM 703 N N . ALA A 1 94 ? -11.116 -15.137 -8.300 1.00 70.38 94 ALA A N 1
ATOM 704 C CA . ALA A 1 94 ? -11.051 -16.519 -7.836 1.00 70.38 94 ALA A CA 1
ATOM 705 C C . ALA A 1 94 ? -11.789 -17.478 -8.789 1.00 70.38 94 ALA A C 1
ATOM 707 O O . ALA A 1 94 ? -11.303 -18.577 -9.060 1.00 70.38 94 ALA A O 1
ATOM 708 N N . ALA A 1 95 ? -12.935 -17.059 -9.339 1.00 68.12 95 ALA A N 1
ATOM 709 C CA . ALA A 1 95 ? -13.709 -17.841 -10.302 1.00 68.12 95 ALA A CA 1
ATOM 710 C C . ALA A 1 95 ? -13.038 -17.949 -11.684 1.00 68.12 95 ALA A C 1
ATOM 712 O O . ALA A 1 95 ? -13.235 -18.949 -12.374 1.00 68.12 95 ALA A O 1
ATOM 713 N N . ALA A 1 96 ? -12.225 -16.962 -12.080 1.00 63.94 96 ALA A N 1
ATOM 714 C CA . ALA A 1 96 ? -11.513 -16.943 -13.362 1.00 63.94 96 ALA A CA 1
ATOM 715 C C . ALA A 1 96 ? -10.393 -18.000 -13.481 1.00 63.94 96 ALA A C 1
ATOM 717 O O . ALA A 1 96 ? -9.818 -18.157 -14.556 1.00 63.94 96 ALA A O 1
ATOM 718 N N . GLY A 1 97 ? -10.113 -18.763 -12.417 1.00 52.09 97 GLY A N 1
ATOM 719 C CA . GLY A 1 97 ? -9.281 -19.962 -12.497 1.00 52.09 97 GLY A CA 1
ATOM 720 C C . GLY A 1 97 ? -7.791 -19.659 -12.634 1.00 52.09 97 GLY A C 1
ATOM 721 O O . GLY A 1 97 ? -7.162 -20.009 -13.627 1.00 52.09 97 GLY A O 1
ATOM 722 N N . GLY A 1 98 ? -7.205 -19.052 -11.604 1.00 61.34 98 GLY A N 1
ATOM 723 C CA . GLY A 1 98 ? -5.757 -18.936 -11.457 1.00 61.34 98 GLY A CA 1
ATOM 724 C C . GLY A 1 98 ? -5.366 -18.773 -9.991 1.00 61.34 98 GLY A C 1
ATOM 725 O O . GLY A 1 98 ? -6.127 -18.212 -9.206 1.00 61.34 98 GLY A O 1
ATOM 726 N N . ASN A 1 99 ? -4.161 -19.215 -9.616 1.00 64.00 99 ASN A N 1
ATOM 727 C CA . ASN A 1 99 ? -3.565 -18.996 -8.283 1.00 64.00 99 ASN A CA 1
ATOM 728 C C . ASN A 1 99 ? -3.133 -17.526 -8.066 1.00 64.00 99 ASN A C 1
ATOM 730 O O . ASN A 1 99 ? -2.122 -17.242 -7.431 1.00 64.00 99 ASN A O 1
ATOM 734 N N . ILE A 1 100 ? -3.912 -16.601 -8.618 1.00 73.44 100 ILE A N 1
ATOM 735 C CA . ILE A 1 100 ? -3.725 -15.154 -8.642 1.00 73.44 100 ILE A CA 1
ATOM 736 C C . ILE A 1 100 ? -3.756 -14.602 -7.210 1.00 73.44 100 ILE A C 1
ATOM 738 O O . ILE A 1 100 ? -2.971 -13.722 -6.847 1.00 73.44 100 ILE A O 1
ATOM 742 N N . LEU A 1 101 ? -4.630 -15.174 -6.372 1.00 75.94 101 LEU A N 1
ATOM 743 C CA . LEU A 1 101 ? -4.690 -14.918 -4.941 1.00 75.94 101 LEU A CA 1
ATOM 744 C C . LEU A 1 101 ? -5.058 -16.199 -4.179 1.00 75.94 101 LEU A C 1
ATOM 746 O O . LEU A 1 101 ? -5.986 -16.916 -4.540 1.00 75.94 101 LEU A O 1
ATOM 750 N N . THR A 1 102 ? -4.343 -16.474 -3.091 1.00 79.12 102 THR A N 1
ATOM 751 C CA . THR A 1 102 ? -4.605 -17.594 -2.175 1.00 79.12 102 THR A CA 1
ATOM 752 C C . THR A 1 102 ? -4.765 -17.072 -0.752 1.00 79.12 102 THR A C 1
ATOM 754 O O . THR A 1 102 ? -3.909 -16.329 -0.270 1.00 79.12 102 THR A O 1
ATOM 757 N N . THR A 1 103 ? -5.835 -17.462 -0.065 1.00 83.44 103 THR A N 1
ATOM 758 C CA . THR A 1 103 ? -6.113 -17.070 1.323 1.00 83.44 103 THR A CA 1
ATOM 759 C C . THR A 1 103 ? -6.721 -18.244 2.086 1.00 83.44 103 THR A C 1
ATOM 761 O O . THR A 1 103 ? -7.473 -19.028 1.512 1.00 83.44 103 THR A O 1
ATOM 764 N N . ASP A 1 104 ? -6.376 -18.373 3.362 1.00 86.62 104 ASP A N 1
ATOM 765 C CA . ASP A 1 104 ? -6.980 -19.304 4.323 1.00 86.62 104 ASP A CA 1
ATOM 766 C C . ASP A 1 104 ? -8.189 -18.688 5.049 1.00 86.62 104 ASP A C 1
ATOM 768 O O . ASP A 1 104 ? -8.808 -19.327 5.898 1.00 86.62 104 ASP A O 1
ATOM 772 N N . MET A 1 105 ? -8.553 -17.454 4.687 1.00 84.00 105 MET A N 1
ATOM 773 C CA . MET A 1 105 ? -9.710 -16.741 5.210 1.00 84.00 105 MET A CA 1
ATOM 774 C C . MET A 1 105 ? -11.017 -17.500 4.922 1.00 84.00 105 MET A C 1
ATOM 776 O O . MET A 1 105 ? -11.389 -17.675 3.756 1.00 84.00 105 MET A O 1
ATOM 780 N N . PRO A 1 106 ? -11.769 -17.898 5.962 1.00 87.44 106 PRO A N 1
ATOM 781 C CA . PRO A 1 106 ? -13.079 -18.507 5.785 1.00 87.44 106 PRO A CA 1
ATOM 782 C C . PRO A 1 106 ? -14.076 -17.526 5.159 1.00 87.44 106 PRO A C 1
ATOM 784 O O . PRO A 1 106 ? -14.112 -16.349 5.515 1.00 87.44 106 PRO A O 1
ATOM 787 N N . ARG A 1 107 ? -14.977 -18.019 4.298 1.00 84.75 107 ARG A N 1
ATOM 788 C CA . ARG A 1 107 ? -16.046 -17.184 3.707 1.00 84.75 107 ARG A CA 1
ATOM 789 C C . ARG A 1 107 ? -16.957 -16.537 4.756 1.00 84.75 107 ARG A C 1
ATOM 791 O O . ARG A 1 107 ? -17.484 -15.457 4.519 1.00 84.75 107 ARG A O 1
ATOM 798 N N . SER A 1 108 ? -17.120 -17.174 5.916 1.00 89.00 108 SER A N 1
ATOM 799 C CA . SER A 1 108 ? -17.890 -16.635 7.044 1.00 89.00 108 SER A CA 1
ATOM 800 C C . SER A 1 108 ? -17.318 -15.332 7.605 1.00 89.00 108 SER A C 1
ATOM 802 O O . SER A 1 108 ? -18.063 -14.536 8.169 1.00 89.00 108 SER A O 1
ATOM 804 N N . ASP A 1 109 ? -16.015 -15.095 7.439 1.00 90.25 109 ASP A N 1
ATOM 805 C CA . ASP A 1 109 ? -15.328 -13.936 8.011 1.00 90.25 109 ASP A CA 1
ATOM 806 C C . ASP A 1 109 ? -15.392 -12.702 7.103 1.00 90.25 109 ASP A C 1
ATOM 808 O O . ASP A 1 109 ? -15.117 -11.594 7.566 1.00 90.25 109 ASP A O 1
ATOM 812 N N . ILE A 1 110 ? -15.812 -12.865 5.841 1.00 86.88 110 ILE A N 1
ATOM 813 C CA . ILE A 1 110 ? -15.869 -11.789 4.840 1.00 86.88 110 ILE A CA 1
ATOM 814 C C . ILE A 1 110 ? -16.700 -10.607 5.347 1.00 86.88 110 ILE A C 1
ATOM 816 O O . ILE A 1 110 ? -16.250 -9.466 5.255 1.00 86.88 110 ILE A O 1
ATOM 820 N N . GLY A 1 111 ? -17.876 -10.859 5.933 1.00 88.56 111 GLY A N 1
ATOM 821 C CA . GLY A 1 111 ? -18.732 -9.793 6.468 1.00 88.56 111 GLY A CA 1
ATOM 822 C C . GLY A 1 111 ? -18.034 -8.987 7.567 1.00 88.56 111 GLY A C 1
ATOM 823 O O . GLY A 1 111 ? -17.927 -7.767 7.475 1.00 88.56 111 GLY A O 1
ATOM 824 N N . ARG A 1 112 ? -17.446 -9.677 8.554 1.00 91.81 112 ARG A N 1
ATOM 825 C CA . ARG A 1 112 ? -16.717 -9.043 9.666 1.00 91.81 112 ARG A CA 1
ATOM 826 C C . ARG A 1 112 ? -15.521 -8.221 9.184 1.00 91.81 112 ARG A C 1
ATOM 828 O O . ARG A 1 112 ? -15.250 -7.149 9.720 1.00 91.81 112 ARG A O 1
ATOM 835 N N . LEU A 1 113 ? -14.786 -8.727 8.200 1.00 89.50 113 LEU A N 1
ATOM 836 C CA . LEU A 1 113 ? -13.624 -8.038 7.640 1.00 89.50 113 LEU A CA 1
ATOM 837 C C . LEU A 1 113 ? -14.024 -6.850 6.764 1.00 89.50 113 LEU A C 1
ATOM 839 O O . LEU A 1 113 ? -13.325 -5.840 6.768 1.00 89.50 113 LEU A O 1
ATOM 843 N N . THR A 1 114 ? -15.167 -6.933 6.082 1.00 88.31 114 THR A N 1
ATOM 844 C CA . THR A 1 114 ? -15.751 -5.806 5.340 1.00 88.31 114 THR A CA 1
ATOM 845 C C . THR A 1 114 ? -16.131 -4.679 6.300 1.00 88.31 114 THR A C 1
ATOM 847 O O . THR A 1 114 ? -15.727 -3.536 6.089 1.00 88.31 114 THR A O 1
ATOM 850 N N . ASP A 1 115 ? -16.807 -4.999 7.408 1.00 89.62 115 ASP A N 1
ATOM 851 C CA . ASP A 1 115 ? -17.135 -4.023 8.456 1.00 89.62 115 ASP A CA 1
ATOM 852 C C . ASP A 1 115 ? -15.879 -3.391 9.067 1.00 89.62 115 ASP A C 1
ATOM 854 O O . ASP A 1 115 ? -15.840 -2.188 9.339 1.00 89.62 115 ASP A O 1
ATOM 858 N N . LEU A 1 116 ? -14.833 -4.195 9.283 1.00 90.38 116 LEU A N 1
ATOM 859 C CA . LEU A 1 116 ? -13.550 -3.699 9.768 1.00 90.38 116 LEU A CA 1
ATOM 860 C C . LEU A 1 116 ? -12.896 -2.755 8.754 1.00 90.38 116 LEU A C 1
ATOM 862 O O . LEU A 1 116 ? -12.435 -1.691 9.151 1.00 90.38 116 LEU A O 1
ATOM 866 N N . ALA A 1 117 ? -12.887 -3.097 7.464 1.00 87.31 117 ALA A N 1
ATOM 867 C CA . ALA A 1 117 ? -12.327 -2.250 6.411 1.00 87.31 117 ALA A CA 1
ATOM 868 C C . ALA A 1 117 ? -13.070 -0.906 6.299 1.00 87.31 117 ALA A C 1
ATOM 870 O O . ALA A 1 117 ? -12.436 0.145 6.186 1.00 87.31 117 ALA A O 1
ATOM 871 N N . LEU A 1 118 ? -14.404 -0.920 6.420 1.00 89.38 118 LEU A N 1
ATOM 872 C CA . LEU A 1 118 ? -15.233 0.290 6.438 1.00 89.38 118 LEU A CA 1
ATOM 873 C C . LEU A 1 118 ? -14.936 1.210 7.630 1.00 89.38 118 LEU A C 1
ATOM 875 O O . LEU A 1 118 ? -15.057 2.424 7.495 1.00 89.38 118 LEU A O 1
ATOM 879 N N . LYS A 1 119 ? -14.529 0.664 8.779 1.00 88.25 119 LYS A N 1
ATOM 880 C CA . LYS A 1 119 ? -14.062 1.461 9.928 1.00 88.25 119 LYS A CA 1
ATOM 881 C C . LYS A 1 119 ? -12.614 1.913 9.753 1.00 88.25 119 LYS A C 1
ATOM 883 O O . LYS A 1 119 ? -12.279 3.061 10.021 1.00 88.25 119 LYS A O 1
ATOM 888 N N . ALA A 1 120 ? -11.750 1.019 9.282 1.00 87.38 120 ALA A N 1
ATOM 889 C CA . ALA A 1 120 ? -10.320 1.266 9.139 1.00 87.38 120 ALA A CA 1
ATOM 890 C C . ALA A 1 120 ? -10.026 2.405 8.151 1.00 87.38 120 ALA A C 1
ATOM 892 O O . ALA A 1 120 ? -9.118 3.196 8.380 1.00 87.38 120 ALA A O 1
ATOM 893 N N . ARG A 1 121 ? -10.833 2.558 7.094 1.00 85.69 121 ARG A N 1
ATOM 894 C CA . ARG A 1 121 ? -10.664 3.653 6.125 1.00 85.69 121 ARG A CA 1
ATOM 895 C C . ARG A 1 121 ? -10.904 5.053 6.702 1.00 85.69 121 ARG A C 1
ATOM 897 O O . ARG A 1 121 ? -10.474 6.023 6.082 1.00 85.69 121 ARG A O 1
ATOM 904 N N . THR A 1 122 ? -11.606 5.170 7.834 1.00 85.19 122 THR A N 1
ATOM 905 C CA . THR A 1 122 ? -11.946 6.462 8.459 1.00 85.19 122 THR A CA 1
ATOM 906 C C . THR A 1 122 ? -10.995 6.859 9.583 1.00 85.19 122 THR A C 1
ATOM 908 O O . THR A 1 122 ? -11.166 7.920 10.176 1.00 85.19 122 THR A O 1
ATOM 911 N N . VAL A 1 123 ? -10.017 6.013 9.909 1.00 84.06 123 VAL A N 1
ATOM 912 C CA . VAL A 1 123 ? -9.063 6.241 10.999 1.00 84.06 123 VAL A CA 1
ATOM 913 C C . VAL A 1 123 ? -7.630 6.217 10.468 1.00 84.06 123 VAL A C 1
ATOM 915 O O . VAL A 1 123 ? -7.360 5.579 9.448 1.00 84.06 123 VAL A O 1
ATOM 918 N N . PRO A 1 124 ? -6.686 6.916 11.120 1.00 81.44 124 PRO A N 1
ATOM 919 C CA . PRO A 1 124 ? -5.280 6.813 10.759 1.00 81.44 124 PRO A CA 1
ATOM 920 C C . PRO A 1 124 ? -4.752 5.401 11.048 1.00 81.44 124 PRO A C 1
ATOM 922 O O . PRO A 1 124 ? -4.965 4.851 12.127 1.00 81.44 124 PRO A O 1
ATOM 925 N N . ILE A 1 125 ? -4.018 4.827 10.095 1.00 82.50 125 ILE A N 1
ATOM 926 C CA . ILE A 1 125 ? -3.373 3.523 10.263 1.00 82.50 125 ILE A CA 1
ATOM 927 C C . ILE A 1 125 ? -2.007 3.702 10.920 1.00 82.50 125 ILE A C 1
ATOM 929 O O . ILE A 1 125 ? -1.130 4.380 10.386 1.00 82.50 125 ILE A O 1
ATOM 933 N N . SER A 1 126 ? -1.812 3.052 12.067 1.00 81.94 126 SER A N 1
ATOM 934 C CA . SER A 1 126 ? -0.498 2.939 12.700 1.00 81.94 126 SER A CA 1
ATOM 935 C C . SER A 1 126 ? 0.299 1.821 12.029 1.00 81.94 126 SER A C 1
ATOM 937 O O . SER A 1 126 ? -0.202 0.714 11.832 1.00 81.94 126 SER A O 1
ATOM 939 N N . SER A 1 127 ? 1.547 2.108 11.675 1.00 81.81 127 SER A N 1
ATOM 940 C CA . SER A 1 127 ? 2.476 1.156 11.070 1.00 81.81 127 SER A CA 1
ATOM 941 C C . SER A 1 127 ? 3.745 1.092 11.909 1.00 81.81 127 SER A C 1
ATOM 943 O O . SER A 1 127 ? 4.217 2.115 12.397 1.00 81.81 127 SER A O 1
ATOM 945 N N . ILE A 1 128 ? 4.306 -0.111 12.017 1.00 84.88 128 ILE A N 1
ATOM 946 C CA . ILE A 1 128 ? 5.597 -0.370 12.656 1.00 84.88 128 ILE A CA 1
ATOM 947 C C . ILE A 1 128 ? 6.487 -1.096 11.650 1.00 84.88 128 ILE A C 1
ATOM 949 O O . ILE A 1 128 ? 6.025 -1.948 10.879 1.00 84.88 128 ILE A O 1
ATOM 953 N N . SER A 1 129 ? 7.772 -0.773 11.649 1.00 83.00 129 SER A N 1
ATOM 954 C CA . SER A 1 129 ? 8.778 -1.413 10.813 1.00 83.00 129 SER A CA 1
ATOM 955 C C . SER A 1 129 ? 9.891 -1.963 11.688 1.00 83.00 129 SER A C 1
ATOM 957 O O . SER A 1 129 ? 10.674 -1.223 12.279 1.00 83.00 129 SER A O 1
ATOM 959 N N . PHE A 1 130 ? 10.014 -3.285 11.727 1.00 85.38 130 PHE A N 1
ATOM 960 C CA . PHE A 1 130 ? 11.082 -3.953 12.467 1.00 85.38 130 PHE A CA 1
ATOM 961 C C . PHE A 1 130 ? 12.352 -4.037 11.623 1.00 85.38 130 PHE A C 1
ATOM 963 O O . PHE A 1 130 ? 12.668 -5.072 11.039 1.00 85.38 130 PHE A O 1
ATOM 970 N N . VAL A 1 131 ? 13.070 -2.920 11.551 1.00 80.75 131 VAL A N 1
ATOM 971 C CA . VAL A 1 131 ? 14.321 -2.779 10.794 1.00 80.75 131 VAL A CA 1
ATOM 972 C C . VAL A 1 131 ? 15.430 -2.185 11.653 1.00 80.75 131 VAL A C 1
ATOM 974 O O . VAL A 1 131 ? 15.133 -1.592 12.692 1.00 80.75 131 VAL A O 1
ATOM 977 N N . PRO A 1 132 ? 16.703 -2.270 11.234 1.00 80.38 132 PRO A N 1
ATOM 978 C CA . PRO A 1 132 ? 17.777 -1.555 11.906 1.00 80.38 132 PRO A CA 1
ATOM 979 C C . PRO A 1 132 ? 17.522 -0.034 11.947 1.00 80.38 132 PRO A C 1
ATOM 981 O O . PRO A 1 132 ? 17.046 0.522 10.959 1.00 80.38 132 PRO A O 1
ATOM 984 N N . PRO A 1 133 ? 17.851 0.653 13.056 1.00 79.44 133 PRO A N 1
ATOM 985 C CA . PRO A 1 133 ? 18.547 0.136 14.239 1.00 79.44 133 PRO A CA 1
ATOM 986 C C . PRO A 1 133 ? 17.634 -0.561 15.264 1.00 79.44 133 PRO A C 1
ATOM 988 O O . PRO A 1 133 ? 18.150 -1.156 16.207 1.00 79.44 133 PRO A O 1
ATOM 991 N N . LEU A 1 134 ? 16.307 -0.502 15.094 1.00 80.00 134 LEU A N 1
ATOM 992 C CA . LEU A 1 134 ? 15.332 -1.026 16.056 1.00 80.00 134 LEU A CA 1
ATOM 993 C C . LEU A 1 134 ? 15.431 -2.552 16.207 1.00 80.00 134 LEU A C 1
ATOM 995 O O . LEU A 1 134 ? 15.531 -3.052 17.324 1.00 80.00 134 LEU A O 1
ATOM 999 N N . ILE A 1 135 ? 15.443 -3.294 15.094 1.00 82.94 135 ILE A N 1
ATOM 1000 C CA . ILE A 1 135 ? 15.597 -4.756 15.071 1.00 82.94 135 ILE A CA 1
ATOM 1001 C C . ILE A 1 135 ? 16.619 -5.158 14.009 1.00 82.94 135 ILE A C 1
ATOM 1003 O O . ILE A 1 135 ? 16.486 -4.807 12.840 1.00 82.94 135 ILE A O 1
ATOM 1007 N N . PHE A 1 136 ? 17.610 -5.961 14.399 1.00 83.25 136 PHE A N 1
ATOM 1008 C CA . PHE A 1 136 ? 18.522 -6.617 13.464 1.00 83.25 136 PHE A CA 1
ATOM 1009 C C . PHE A 1 136 ? 17.964 -7.995 13.081 1.00 83.25 136 PHE A C 1
ATOM 1011 O O . PHE A 1 136 ? 17.875 -8.859 13.955 1.00 83.25 136 PHE A O 1
ATOM 1018 N N . PRO A 1 137 ? 17.630 -8.254 11.800 1.00 80.00 137 PRO A N 1
ATOM 1019 C CA . PRO A 1 137 ? 17.003 -9.516 11.396 1.00 80.00 137 PRO A CA 1
ATOM 1020 C C . PRO A 1 137 ? 17.827 -10.771 11.719 1.00 80.00 137 PRO A C 1
ATOM 1022 O O . PRO A 1 137 ? 17.258 -11.823 11.985 1.00 80.00 137 PRO A O 1
ATOM 1025 N N . GLY A 1 138 ? 19.161 -10.664 11.735 1.00 84.88 138 GLY A N 1
ATOM 1026 C CA . GLY A 1 138 ? 20.056 -11.774 12.084 1.00 84.88 138 GLY A CA 1
ATOM 1027 C C . GLY A 1 138 ? 20.113 -12.113 13.580 1.00 84.88 138 GLY A C 1
ATOM 1028 O O . GLY A 1 138 ? 20.640 -13.160 13.938 1.00 84.88 138 GLY A O 1
ATOM 1029 N N . ASN A 1 139 ? 19.590 -11.247 14.455 1.00 86.69 139 ASN A N 1
ATOM 1030 C CA . ASN A 1 139 ? 19.500 -11.484 15.897 1.00 86.69 139 ASN A CA 1
ATOM 1031 C C . ASN A 1 139 ? 18.303 -10.709 16.488 1.00 86.69 139 ASN A C 1
ATOM 1033 O O . ASN A 1 139 ? 18.487 -9.650 17.103 1.00 86.69 139 ASN A O 1
ATOM 1037 N N . PRO A 1 140 ? 17.064 -11.179 16.252 1.00 86.62 140 PRO A N 1
ATOM 1038 C CA . PRO A 1 140 ? 15.871 -10.453 16.654 1.00 86.62 140 PRO A CA 1
ATOM 1039 C C . PRO A 1 140 ? 15.684 -10.495 18.175 1.00 86.62 140 PRO A C 1
ATOM 1041 O O . PRO A 1 140 ? 15.573 -11.557 18.787 1.00 86.62 140 PRO A O 1
ATOM 1044 N N . LYS A 1 141 ? 15.590 -9.313 18.786 1.00 89.50 141 LYS A N 1
ATOM 1045 C CA . LYS A 1 141 ? 15.284 -9.148 20.211 1.00 89.50 141 LYS A CA 1
ATOM 1046 C C . LYS A 1 141 ? 13.772 -9.137 20.432 1.00 89.50 141 LYS A C 1
ATOM 1048 O O . LYS A 1 141 ? 13.119 -8.104 20.296 1.00 89.50 141 LYS A O 1
ATOM 1053 N N . TYR A 1 142 ? 13.194 -10.305 20.707 1.00 90.88 142 TYR A N 1
ATOM 1054 C CA . TYR A 1 142 ? 11.736 -10.470 20.789 1.00 90.88 142 TYR A CA 1
ATOM 1055 C C . TYR A 1 142 ? 11.067 -9.714 21.945 1.00 90.88 142 TYR A C 1
ATOM 1057 O O . TYR A 1 142 ? 9.873 -9.433 21.886 1.00 90.88 142 TYR A O 1
ATOM 1065 N N . ASP A 1 143 ? 11.805 -9.424 23.009 1.00 93.38 143 ASP A N 1
ATOM 1066 C CA . ASP A 1 143 ? 11.394 -8.538 24.097 1.00 93.38 143 ASP A CA 1
ATOM 1067 C C . ASP A 1 143 ? 11.147 -7.116 23.581 1.00 93.38 143 ASP A C 1
ATOM 1069 O O . ASP A 1 143 ? 10.069 -6.568 23.805 1.00 93.38 143 ASP A O 1
ATOM 1073 N N . VAL A 1 144 ? 12.084 -6.582 22.793 1.00 90.31 144 VAL A N 1
ATOM 1074 C CA . VAL A 1 144 ? 11.950 -5.274 22.141 1.00 90.31 144 VAL A CA 1
ATOM 1075 C C . VAL A 1 144 ? 10.770 -5.281 21.173 1.00 90.31 144 VAL A C 1
ATOM 1077 O O . VAL A 1 144 ? 9.924 -4.400 21.260 1.00 90.31 144 VAL A O 1
ATOM 1080 N N . LEU A 1 145 ? 10.640 -6.309 20.320 1.00 90.19 145 LEU A N 1
ATOM 1081 C CA . LEU A 1 145 ? 9.488 -6.437 19.414 1.00 90.19 145 LEU A CA 1
ATOM 1082 C C . LEU A 1 145 ? 8.153 -6.354 20.166 1.00 90.19 145 LEU A C 1
ATOM 1084 O O . LEU A 1 145 ? 7.281 -5.575 19.790 1.00 90.19 145 LEU A O 1
ATOM 1088 N N . ARG A 1 146 ? 7.985 -7.150 21.229 1.00 93.69 146 ARG A N 1
ATOM 1089 C CA . ARG A 1 146 ? 6.734 -7.173 22.002 1.00 93.69 146 ARG A CA 1
ATOM 1090 C C . ARG A 1 146 ? 6.476 -5.849 22.712 1.00 93.69 146 ARG A C 1
ATOM 1092 O O . ARG A 1 146 ? 5.333 -5.404 22.723 1.00 93.69 146 ARG A O 1
ATOM 1099 N N . ALA A 1 147 ? 7.513 -5.231 23.277 1.00 93.44 147 ALA A N 1
ATOM 1100 C CA . ALA A 1 147 ? 7.400 -3.935 23.935 1.00 93.44 147 ALA A CA 1
ATOM 1101 C C . ALA A 1 147 ? 6.961 -2.845 22.948 1.00 93.44 147 ALA A C 1
ATOM 1103 O O . ALA A 1 147 ? 6.001 -2.135 23.228 1.00 93.44 147 ALA A O 1
ATOM 1104 N N . THR A 1 148 ? 7.578 -2.781 21.764 1.00 91.50 148 THR A N 1
ATOM 1105 C CA . THR A 1 148 ? 7.201 -1.824 20.716 1.00 91.50 148 THR A CA 1
ATOM 1106 C C . THR A 1 148 ? 5.769 -2.048 20.234 1.00 91.50 148 THR A C 1
ATOM 1108 O O . THR A 1 148 ? 5.004 -1.096 20.120 1.00 91.50 148 THR A O 1
ATOM 1111 N N . VAL A 1 149 ? 5.357 -3.298 19.990 1.00 92.56 149 VAL A N 1
ATOM 1112 C CA . VAL A 1 149 ? 3.960 -3.584 19.613 1.00 92.56 149 VAL A CA 1
ATOM 1113 C C . VAL A 1 149 ? 2.999 -3.124 20.706 1.00 92.56 149 VAL A C 1
ATOM 1115 O O . VAL A 1 149 ? 2.011 -2.461 20.402 1.00 92.56 149 VAL A O 1
ATOM 1118 N N . LYS A 1 150 ? 3.294 -3.446 21.972 1.00 94.19 150 LYS A N 1
ATOM 1119 C CA . LYS A 1 150 ? 2.460 -3.041 23.104 1.00 94.19 150 LYS A CA 1
ATOM 1120 C C . LYS A 1 150 ? 2.325 -1.521 23.189 1.00 94.19 150 LYS A C 1
ATOM 1122 O O . LYS A 1 150 ? 1.211 -1.038 23.321 1.00 94.19 150 LYS A O 1
ATOM 1127 N N . GLU A 1 151 ? 3.423 -0.786 23.067 1.00 92.19 151 GLU A N 1
ATOM 1128 C CA . GLU A 1 151 ? 3.414 0.679 23.098 1.00 92.19 151 GLU A CA 1
ATOM 1129 C C . GLU A 1 151 ? 2.510 1.275 22.007 1.00 92.19 151 GLU A C 1
ATOM 1131 O O . GLU A 1 151 ? 1.704 2.164 22.276 1.00 92.19 151 GLU A O 1
ATOM 1136 N N . HIS A 1 152 ? 2.592 0.757 20.779 1.00 90.25 152 HIS A N 1
ATOM 1137 C CA . HIS A 1 152 ? 1.744 1.219 19.680 1.00 90.25 152 HIS A CA 1
ATOM 1138 C C . HIS A 1 152 ? 0.262 0.881 19.881 1.00 90.25 152 HIS A C 1
ATOM 1140 O O . HIS A 1 152 ? -0.590 1.687 19.502 1.00 90.25 152 HIS A O 1
ATOM 1146 N N . LEU A 1 153 ? -0.049 -0.282 20.464 1.00 92.25 153 LEU A N 1
ATOM 1147 C CA . LEU A 1 153 ? -1.421 -0.660 20.810 1.00 92.25 153 LEU A CA 1
ATOM 1148 C C . LEU A 1 153 ? -1.973 0.230 21.924 1.00 92.25 153 LEU A C 1
ATOM 1150 O O . LEU A 1 153 ? -3.037 0.813 21.746 1.00 92.25 153 LEU A O 1
ATOM 1154 N N . ASP A 1 154 ? -1.225 0.401 23.017 1.00 93.75 154 ASP A N 1
ATOM 1155 C CA . ASP A 1 154 ? -1.625 1.247 24.145 1.00 93.75 154 ASP A CA 1
ATOM 1156 C C . ASP A 1 154 ? -1.915 2.682 23.659 1.00 93.75 154 ASP A C 1
ATOM 1158 O O . ASP A 1 154 ? -2.956 3.253 23.983 1.00 93.75 154 ASP A O 1
ATOM 1162 N N . LYS A 1 155 ? -1.053 3.224 22.785 1.00 90.62 155 LYS A N 1
ATOM 1163 C CA . LYS A 1 155 ? -1.243 4.542 22.163 1.00 90.62 155 LYS A CA 1
ATOM 1164 C C . LYS A 1 155 ? -2.494 4.615 21.284 1.00 90.62 155 LYS A C 1
ATOM 1166 O O . LYS A 1 155 ? -3.188 5.629 21.308 1.00 90.62 155 LYS A O 1
ATOM 1171 N N . ALA A 1 156 ? -2.772 3.587 20.483 1.00 88.62 156 ALA A N 1
ATOM 1172 C CA . ALA A 1 156 ? -3.973 3.550 19.650 1.00 88.62 156 ALA A CA 1
ATOM 1173 C C . ALA A 1 156 ? -5.246 3.510 20.511 1.00 88.62 156 ALA A C 1
ATOM 1175 O O . ALA A 1 156 ? -6.177 4.274 20.273 1.00 88.62 156 ALA A O 1
ATOM 1176 N N . GLU A 1 157 ? -5.255 2.690 21.562 1.00 91.44 157 GLU A N 1
ATOM 1177 C CA . GLU A 1 157 ? -6.383 2.614 22.489 1.00 91.44 157 GLU A CA 1
ATOM 1178 C C . GLU A 1 157 ? -6.592 3.912 23.283 1.00 91.44 157 GLU A C 1
ATOM 1180 O O . GLU A 1 157 ? -7.730 4.271 23.586 1.00 91.44 157 GLU A O 1
ATOM 1185 N N . ASP A 1 158 ? -5.518 4.620 23.645 1.00 92.12 158 ASP A N 1
ATOM 1186 C CA . ASP A 1 158 ? -5.620 5.939 24.272 1.00 92.12 158 ASP A CA 1
ATOM 1187 C C . ASP A 1 158 ? -6.306 6.949 23.350 1.00 92.12 158 ASP A C 1
ATOM 1189 O O . ASP A 1 158 ? -7.235 7.631 23.787 1.00 92.12 158 ASP A O 1
ATOM 1193 N N . LEU A 1 159 ? -5.930 6.983 22.068 1.00 88.62 159 LEU A N 1
ATOM 1194 C CA . LEU A 1 159 ? -6.581 7.842 21.075 1.00 88.62 159 LEU A CA 1
ATOM 1195 C C . LEU A 1 159 ? -8.076 7.512 20.927 1.00 88.62 159 LEU A C 1
ATOM 1197 O O . LEU A 1 159 ? -8.904 8.423 20.863 1.00 88.62 159 LEU A O 1
ATOM 1201 N N . ASP A 1 160 ? -8.443 6.228 20.948 1.00 87.94 160 ASP A N 1
ATOM 1202 C CA . ASP A 1 160 ? -9.846 5.801 20.913 1.00 87.94 160 ASP A CA 1
ATOM 1203 C C . ASP A 1 160 ? -10.612 6.250 22.170 1.00 87.94 160 ASP A C 1
ATOM 1205 O O . ASP A 1 160 ? -11.740 6.753 22.082 1.00 87.94 160 ASP A O 1
ATOM 1209 N N . ARG A 1 161 ? -10.001 6.120 23.358 1.00 92.38 161 ARG A N 1
ATOM 1210 C CA . ARG A 1 161 ? -10.582 6.598 24.626 1.00 92.38 161 ARG A CA 1
ATOM 1211 C C . ARG A 1 161 ? -10.783 8.112 24.616 1.00 92.38 161 ARG A C 1
ATOM 1213 O O . ARG A 1 161 ? -11.816 8.591 25.090 1.00 92.38 161 ARG A O 1
ATOM 1220 N N . GLU A 1 162 ? -9.818 8.864 24.100 1.00 89.81 162 GLU A N 1
ATOM 1221 C CA . GLU A 1 162 ? -9.900 10.319 23.963 1.00 89.81 162 GLU A CA 1
ATOM 1222 C C . GLU A 1 162 ? -11.015 10.731 22.995 1.00 89.81 162 GLU A C 1
ATOM 1224 O O . GLU A 1 162 ? -11.852 11.570 23.345 1.00 89.81 162 GLU A O 1
ATOM 1229 N N . ALA A 1 163 ? -11.102 10.087 21.827 1.00 86.62 163 ALA A N 1
ATOM 1230 C CA . ALA A 1 163 ? -12.163 10.327 20.851 1.00 86.62 163 ALA A CA 1
ATOM 1231 C C . ALA A 1 163 ? -13.560 10.028 21.429 1.00 86.62 163 ALA A C 1
ATOM 1233 O O . ALA A 1 163 ? -14.488 10.827 21.267 1.00 86.62 163 ALA A O 1
ATOM 1234 N N . ALA A 1 164 ? -13.708 8.926 22.171 1.00 88.00 164 ALA A N 1
ATOM 1235 C CA . ALA A 1 164 ? -14.962 8.564 22.831 1.00 88.00 164 ALA A CA 1
ATOM 1236 C C . ALA A 1 164 ? -15.374 9.584 23.908 1.00 88.00 164 ALA A C 1
ATOM 1238 O O . ALA A 1 164 ? -16.544 9.970 23.989 1.00 88.00 164 ALA A O 1
ATOM 1239 N N . ARG A 1 165 ? -14.419 10.072 24.714 1.00 90.69 165 ARG A N 1
ATOM 1240 C CA . ARG A 1 165 ? -14.668 11.130 25.711 1.00 90.69 165 ARG A CA 1
ATOM 1241 C C . ARG A 1 165 ? -15.109 12.433 25.048 1.00 90.69 165 ARG A C 1
ATOM 1243 O O . ARG A 1 165 ? -16.081 13.037 25.501 1.00 90.69 165 ARG A O 1
ATOM 1250 N N . ALA A 1 166 ? -14.446 12.837 23.965 1.00 86.38 166 ALA A N 1
ATOM 1251 C CA . ALA A 1 166 ? -14.803 14.036 23.211 1.00 86.38 166 ALA A CA 1
ATOM 1252 C C . ALA A 1 166 ? -16.213 13.933 22.598 1.00 86.38 166 ALA A C 1
ATOM 1254 O O . ALA A 1 166 ? -16.994 14.883 22.671 1.00 86.38 166 ALA A O 1
ATOM 1255 N N . ALA A 1 167 ? -16.583 12.767 22.056 1.00 82.38 167 ALA A N 1
ATOM 1256 C CA . ALA A 1 167 ? -17.930 12.517 21.541 1.00 82.38 167 ALA A CA 1
ATOM 1257 C C . ALA A 1 167 ? -18.998 12.558 22.651 1.00 82.38 167 ALA A C 1
ATOM 1259 O O . ALA A 1 167 ? -20.049 13.178 22.477 1.00 82.38 167 ALA A O 1
ATOM 1260 N N . GLY A 1 168 ? -18.718 11.970 23.820 1.00 75.69 168 GLY A N 1
ATOM 1261 C CA . GLY A 1 168 ? -19.612 12.006 24.982 1.00 75.69 168 GLY A CA 1
ATOM 1262 C C . GLY A 1 168 ? -19.838 13.419 25.532 1.00 75.69 168 GLY A C 1
ATOM 1263 O O . GLY A 1 168 ? -20.965 13.775 25.865 1.00 75.69 168 GLY A O 1
ATOM 1264 N N . GLN A 1 169 ? -18.802 14.262 25.546 1.00 64.81 169 GLN A N 1
ATOM 1265 C CA . GLN A 1 169 ? -18.918 15.674 25.938 1.00 64.81 169 GLN A CA 1
ATOM 1266 C C . GLN A 1 169 ? -19.725 16.504 24.931 1.00 64.81 169 GLN A C 1
ATOM 1268 O O . GLN A 1 169 ? -20.479 17.388 25.329 1.00 64.81 169 GLN A O 1
ATOM 1273 N N . LYS A 1 170 ? -19.631 16.187 23.634 1.00 58.09 170 LYS A N 1
ATOM 1274 C CA . LYS A 1 170 ? -20.416 16.836 22.569 1.00 58.09 170 LYS A CA 1
ATOM 1275 C C . LYS A 1 170 ? -21.901 16.434 22.579 1.00 58.09 170 LYS A C 1
ATOM 1277 O O . LYS A 1 170 ? -22.721 17.119 21.978 1.00 58.09 170 LYS A O 1
ATOM 1282 N N . SER A 1 171 ? -22.230 15.340 23.268 1.00 53.38 171 SER A N 1
ATOM 1283 C CA . SER A 1 171 ? -23.580 14.771 23.386 1.00 53.38 171 SER A CA 1
ATOM 1284 C C . SER A 1 171 ? -24.322 15.205 24.655 1.00 53.38 171 SER A C 1
ATOM 1286 O O . SER A 1 171 ? -25.489 14.853 24.822 1.00 53.38 171 SER A O 1
ATOM 1288 N N . ALA A 1 172 ? -23.668 15.931 25.570 1.00 44.12 172 ALA A N 1
ATOM 1289 C CA . ALA A 1 172 ? -24.304 16.405 26.792 1.00 44.12 172 ALA A CA 1
ATOM 1290 C C . ALA A 1 172 ? -25.335 17.499 26.446 1.00 44.12 172 ALA A C 1
ATOM 1292 O O . ALA A 1 172 ? -24.947 18.542 25.910 1.00 44.12 172 ALA A O 1
ATOM 1293 N N . PRO A 1 173 ? -26.637 17.314 26.742 1.00 49.31 173 PRO A N 1
ATOM 1294 C CA . PRO A 1 173 ? -27.600 18.391 26.594 1.00 49.31 173 PRO A CA 1
ATOM 1295 C C . PRO A 1 173 ? -27.199 19.504 27.559 1.00 49.31 173 PRO A C 1
ATOM 1297 O O . PRO A 1 173 ? -27.007 19.256 28.752 1.00 49.31 173 PRO A O 1
ATOM 1300 N N . ALA A 1 174 ? -27.097 20.735 27.059 1.00 49.56 174 ALA A N 1
ATOM 1301 C CA . ALA A 1 174 ? -27.135 21.903 27.922 1.00 49.56 174 ALA A CA 1
ATOM 1302 C C . ALA A 1 174 ? -28.418 21.798 28.758 1.00 49.56 174 ALA A C 1
ATOM 1304 O O . ALA A 1 174 ? -29.523 21.832 28.216 1.00 49.56 174 ALA A O 1
ATOM 1305 N N . SER A 1 175 ? -28.259 21.578 30.064 1.00 49.12 175 SER A N 1
ATOM 1306 C CA . SER A 1 175 ? -29.359 21.504 31.018 1.00 49.12 175 SER A CA 1
ATOM 1307 C C . SER A 1 175 ? -30.223 22.752 30.861 1.00 49.12 175 SER A C 1
ATOM 1309 O O . SER A 1 175 ? -29.787 23.860 31.172 1.00 49.12 175 SER A O 1
ATOM 1311 N N . ALA A 1 176 ? -31.439 22.561 30.353 1.00 48.12 176 ALA A N 1
ATOM 1312 C CA . ALA A 1 176 ? -32.443 23.600 30.246 1.00 48.12 176 ALA A CA 1
ATOM 1313 C C . ALA A 1 176 ? -32.738 24.158 31.646 1.00 48.12 176 ALA A C 1
ATOM 1315 O O . ALA A 1 176 ? -33.205 23.437 32.528 1.00 48.12 176 ALA A O 1
ATOM 1316 N N . ALA A 1 177 ? -32.460 25.445 31.844 1.00 42.88 177 ALA A N 1
ATOM 1317 C CA . ALA A 1 177 ? -33.034 26.208 32.943 1.00 42.88 177 ALA A CA 1
ATOM 1318 C C . ALA A 1 177 ? -34.477 26.614 32.567 1.00 42.88 177 ALA A C 1
ATOM 1320 O O . ALA A 1 177 ? -34.725 26.910 31.393 1.00 42.88 177 ALA A O 1
ATOM 1321 N N . PRO A 1 178 ? -35.442 26.632 33.507 1.00 43.06 178 PRO A N 1
ATOM 1322 C CA . PRO A 1 178 ? -36.835 26.924 33.191 1.00 43.06 178 PRO A CA 1
ATOM 1323 C C . PRO A 1 178 ? -37.042 28.404 32.865 1.00 43.06 178 PRO A C 1
ATOM 1325 O O . PRO A 1 178 ? -36.444 29.289 33.477 1.00 43.06 178 PRO A O 1
ATOM 1328 N N . ALA A 1 179 ? -37.945 28.651 31.922 1.00 41.06 179 ALA A N 1
ATOM 1329 C CA . ALA A 1 179 ? -38.419 29.971 31.547 1.00 41.06 179 ALA A CA 1
ATOM 1330 C C . ALA A 1 179 ? -39.186 30.663 32.689 1.00 41.06 179 ALA A C 1
ATOM 1332 O O . ALA A 1 179 ? -40.037 30.056 33.337 1.00 41.06 179 ALA A O 1
ATOM 1333 N N . SER A 1 180 ? -38.959 31.968 32.847 1.00 36.59 180 SER A N 1
ATOM 1334 C CA . SER A 1 180 ? -39.957 32.908 33.362 1.00 36.59 180 SER A CA 1
ATOM 1335 C C . SER A 1 180 ? -39.904 34.175 32.509 1.00 36.59 180 SER A C 1
ATOM 1337 O O . SER A 1 180 ? -38.824 34.651 32.162 1.00 36.59 180 SER A O 1
ATOM 1339 N N . GLY A 1 181 ? -41.077 34.613 32.057 1.00 33.81 181 GLY A N 1
ATOM 1340 C CA . GLY A 1 181 ? -41.241 35.474 30.892 1.00 33.81 181 GLY A CA 1
ATOM 1341 C C . GLY A 1 181 ? -41.115 36.974 31.134 1.00 33.81 181 GLY A C 1
ATOM 1342 O O . GLY A 1 181 ? -41.035 37.444 32.262 1.00 33.81 181 GLY A O 1
ATOM 1343 N N . ALA A 1 182 ? -41.189 37.719 30.033 1.00 36.00 182 ALA A N 1
ATOM 1344 C CA . ALA A 1 182 ? -41.808 39.036 29.978 1.00 36.00 182 ALA A CA 1
ATOM 1345 C C . ALA A 1 182 ? -42.120 39.412 28.522 1.00 36.00 182 ALA A C 1
ATOM 1347 O O . ALA A 1 182 ? -41.340 39.190 27.599 1.00 36.00 182 ALA A O 1
ATOM 1348 N N . THR A 1 183 ? -43.313 39.964 28.384 1.00 31.55 183 THR A N 1
ATOM 1349 C CA . THR A 1 183 ? -44.016 40.534 27.238 1.00 31.55 183 THR A CA 1
ATOM 1350 C C . THR A 1 183 ? -43.249 41.677 26.561 1.00 31.55 183 THR A C 1
ATOM 1352 O O . THR A 1 183 ? -42.617 42.481 27.241 1.00 31.55 183 THR A O 1
ATOM 1355 N N . GLY A 1 184 ? -43.388 41.825 25.239 1.00 32.91 184 GLY A N 1
ATOM 1356 C CA . GLY A 1 184 ? -42.899 42.996 24.503 1.00 32.91 184 GLY A CA 1
ATOM 1357 C C . GLY A 1 184 ? -43.409 43.046 23.062 1.00 32.91 184 GLY A C 1
ATOM 1358 O O . GLY A 1 184 ? -43.062 42.209 22.240 1.00 32.91 184 GLY A O 1
ATOM 1359 N N . THR A 1 185 ? -44.275 44.017 22.801 1.00 32.16 185 THR A N 1
ATOM 1360 C CA . THR A 1 185 ? -45.118 44.223 21.615 1.00 32.16 185 THR A CA 1
ATOM 1361 C C . THR A 1 185 ? -44.425 45.055 20.525 1.00 32.16 185 THR A C 1
ATOM 1363 O O . THR A 1 185 ? -43.685 45.980 20.847 1.00 32.16 185 THR A O 1
ATOM 1366 N N . GLY A 1 186 ? -44.798 44.827 19.256 1.00 29.94 186 GLY A N 1
ATOM 1367 C CA . GLY A 1 186 ? -44.591 45.738 18.112 1.00 29.94 186 GLY A CA 1
ATOM 1368 C C . GLY A 1 186 ? -43.400 45.356 17.223 1.00 29.94 186 GLY A C 1
ATOM 1369 O O . GLY A 1 186 ? -42.358 44.969 17.719 1.00 29.94 186 GLY A O 1
ATOM 1370 N N . GLY A 1 187 ? -43.444 45.408 15.896 1.00 30.11 187 GLY A N 1
ATOM 1371 C CA . GLY A 1 187 ? -44.445 45.845 14.935 1.00 30.11 187 GLY A CA 1
ATOM 1372 C C . GLY A 1 187 ? -43.790 45.845 13.543 1.00 30.11 187 GLY A C 1
ATOM 1373 O O . GLY A 1 187 ? -42.598 46.091 13.436 1.00 30.11 187 GLY A O 1
ATOM 1374 N N . ALA A 1 188 ? -44.596 45.541 12.523 1.00 30.78 188 ALA A N 1
ATOM 1375 C CA . ALA A 1 188 ? -44.517 45.951 11.113 1.00 30.78 188 ALA A CA 1
ATOM 1376 C C . ALA A 1 188 ? -43.180 45.926 10.324 1.00 30.78 188 ALA A C 1
ATOM 1378 O O . ALA A 1 188 ? -42.241 46.652 10.625 1.00 30.78 188 ALA A O 1
ATOM 1379 N N . GLY A 1 189 ? -43.237 45.306 9.134 1.00 28.28 189 GLY A N 1
ATOM 1380 C CA . GLY A 1 189 ? -42.773 45.986 7.913 1.00 28.28 189 GLY A CA 1
ATOM 1381 C C . GLY A 1 189 ? -41.935 45.184 6.910 1.00 28.28 189 GLY A C 1
ATOM 1382 O O . GLY A 1 189 ? -40.769 44.933 7.163 1.00 28.28 189 GLY A O 1
ATOM 1383 N N . ALA A 1 190 ? -42.547 44.937 5.740 1.00 35.69 190 ALA A N 1
ATOM 1384 C CA . ALA A 1 190 ? -41.981 44.818 4.378 1.00 35.69 190 ALA A CA 1
ATOM 1385 C C . ALA A 1 190 ? -40.909 43.732 4.105 1.00 35.69 190 ALA A C 1
ATOM 1387 O O . ALA A 1 190 ? -39.839 43.714 4.691 1.00 35.69 190 ALA A O 1
ATOM 1388 N N . SER A 1 191 ? -41.157 42.732 3.250 1.00 30.41 191 SER A N 1
ATOM 1389 C CA . SER A 1 191 ? -41.340 42.780 1.782 1.00 30.41 191 SER A CA 1
ATOM 1390 C C . SER A 1 191 ? -40.132 43.337 1.022 1.00 30.41 191 SER A C 1
ATOM 1392 O O . SER A 1 191 ? -39.864 44.533 1.062 1.00 30.41 191 SER A O 1
ATOM 1394 N N . GLY A 1 192 ? -39.464 42.466 0.261 1.00 35.19 192 GLY A N 1
ATOM 1395 C CA . GLY A 1 192 ? -38.362 42.824 -0.630 1.00 35.19 192 GLY A CA 1
ATOM 1396 C C . GLY A 1 192 ? -37.871 41.634 -1.452 1.00 35.19 192 GLY A C 1
ATOM 1397 O O . GLY A 1 192 ? -36.839 41.050 -1.151 1.00 35.19 192 GLY A O 1
ATOM 1398 N N . SER A 1 193 ? -38.654 41.270 -2.467 1.00 32.09 193 SER A N 1
ATOM 1399 C CA . SER A 1 193 ? -38.247 40.419 -3.591 1.00 32.09 193 SER A CA 1
ATOM 1400 C C . SER A 1 193 ? -37.192 41.137 -4.443 1.00 32.09 193 SER A C 1
ATOM 1402 O O . SER A 1 193 ? -37.272 42.354 -4.609 1.00 32.09 193 SER A O 1
ATOM 1404 N N . GLY A 1 194 ? -36.230 40.401 -5.001 1.00 34.44 194 GLY A N 1
ATOM 1405 C CA . GLY A 1 194 ? -35.162 40.967 -5.828 1.00 34.44 194 GLY A CA 1
ATOM 1406 C C . GLY A 1 194 ? -34.398 39.910 -6.617 1.00 34.44 194 GLY A C 1
ATOM 1407 O O . GLY A 1 194 ? -33.331 39.465 -6.216 1.00 34.44 194 GLY A O 1
ATOM 1408 N N . THR A 1 195 ? -34.995 39.504 -7.731 1.00 30.14 195 THR A N 1
ATOM 1409 C CA . THR A 1 195 ? -34.479 38.617 -8.780 1.00 30.14 195 THR A CA 1
ATOM 1410 C C . THR A 1 195 ? -33.439 39.315 -9.671 1.00 30.14 195 THR A C 1
ATOM 1412 O O . THR A 1 195 ? -33.567 40.506 -9.939 1.00 30.14 195 THR A O 1
ATOM 1415 N N . GLY A 1 196 ? -32.522 38.537 -10.262 1.00 29.14 196 GLY A N 1
ATOM 1416 C CA . GLY A 1 196 ? -31.777 38.891 -11.485 1.00 29.14 196 GLY A CA 1
ATOM 1417 C C . GLY A 1 196 ? -30.317 39.296 -11.238 1.00 29.14 196 GLY A C 1
ATOM 1418 O O . GLY A 1 196 ? -30.021 40.015 -10.300 1.00 29.14 196 GLY A O 1
ATOM 1419 N N . GLY A 1 197 ? -29.333 38.875 -12.026 1.00 32.66 197 GLY A N 1
ATOM 1420 C CA . GLY A 1 197 ? -29.370 38.169 -13.296 1.00 32.66 197 GLY A CA 1
ATOM 1421 C C . GLY A 1 197 ? -27.954 37.802 -13.756 1.00 32.66 197 GLY A C 1
ATOM 1422 O O . GLY A 1 197 ? -26.957 38.222 -13.174 1.00 32.66 197 GLY A O 1
ATOM 1423 N N . SER A 1 198 ? -27.922 36.977 -14.799 1.00 30.89 198 SER A N 1
ATOM 1424 C CA . SER A 1 198 ? -26.762 36.472 -15.530 1.00 30.89 198 SER A CA 1
ATOM 1425 C C . SER A 1 198 ? -25.749 37.533 -15.972 1.00 30.89 198 SER A C 1
ATOM 1427 O O . SER A 1 198 ? -26.118 38.631 -16.381 1.00 30.89 198 SER A O 1
ATOM 1429 N N . GLY A 1 199 ? -24.480 37.123 -16.040 1.00 34.72 199 GLY A N 1
ATOM 1430 C CA . GLY A 1 199 ? -23.406 37.854 -16.708 1.00 34.72 199 GLY A CA 1
ATOM 1431 C C . GLY A 1 199 ? -22.284 36.914 -17.146 1.00 34.72 199 GLY A C 1
ATOM 1432 O O . GLY A 1 199 ? -21.387 36.593 -16.376 1.00 34.72 199 GLY A O 1
ATOM 1433 N N . THR A 1 200 ? -22.380 36.450 -18.387 1.00 30.19 200 THR A N 1
ATOM 1434 C CA . THR A 1 200 ? -21.379 3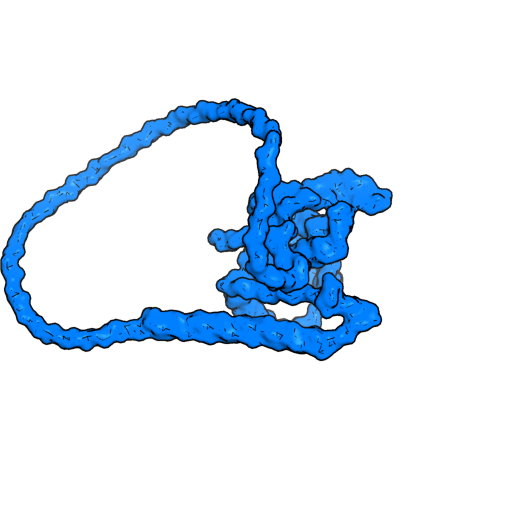5.731 -19.183 1.00 30.19 200 THR A CA 1
ATOM 1435 C C . THR A 1 200 ? -20.136 36.599 -19.422 1.00 30.19 200 THR A C 1
ATOM 1437 O O . THR A 1 200 ? -20.271 37.801 -19.640 1.00 30.19 200 THR A O 1
ATOM 1440 N N . GLY A 1 201 ? -18.937 36.011 -19.487 1.00 32.56 201 GLY A N 1
ATOM 1441 C CA . GLY A 1 201 ? -17.739 36.756 -19.891 1.00 32.56 201 GLY A CA 1
ATOM 1442 C C . GLY A 1 201 ? -16.463 35.918 -19.956 1.00 32.56 201 GLY A C 1
ATOM 1443 O O . GLY A 1 201 ? -15.848 35.630 -18.938 1.00 32.56 201 GLY A O 1
ATOM 1444 N N . SER A 1 202 ? -16.092 35.534 -21.175 1.00 30.34 202 SER A N 1
ATOM 1445 C CA . SER A 1 202 ? -14.918 34.751 -21.567 1.00 30.34 202 SER A CA 1
ATOM 1446 C C . SER A 1 202 ? -13.552 35.379 -21.252 1.00 30.34 202 SER A C 1
ATOM 1448 O O . SER A 1 202 ? -13.386 36.589 -21.337 1.00 30.34 202 SER A O 1
ATOM 1450 N N . ALA A 1 203 ? -12.570 34.476 -21.112 1.00 31.00 203 ALA A N 1
ATOM 1451 C CA . ALA A 1 203 ? -11.183 34.539 -21.596 1.00 31.00 203 ALA A CA 1
ATOM 1452 C C . ALA A 1 203 ? -10.240 35.639 -21.068 1.00 31.00 203 ALA A C 1
ATOM 1454 O O . ALA A 1 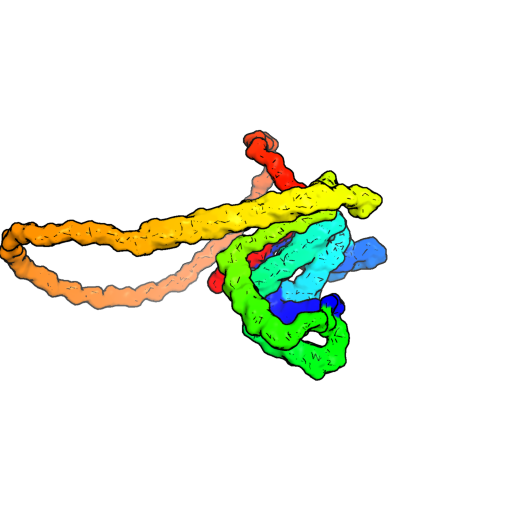203 ? -10.472 36.823 -21.270 1.00 31.00 203 ALA A O 1
ATOM 1455 N N . LYS A 1 204 ? -9.059 35.223 -20.576 1.00 30.91 204 LYS A N 1
ATOM 1456 C CA . LYS A 1 204 ? -7.765 35.314 -21.296 1.00 30.91 204 LYS A CA 1
ATOM 1457 C C . LYS A 1 204 ? -6.610 34.830 -20.397 1.00 30.91 204 LYS A C 1
ATOM 1459 O O . LYS A 1 204 ? -6.517 35.220 -19.240 1.00 30.91 204 LYS A O 1
ATOM 1464 N N . ALA A 1 205 ? -5.713 34.017 -20.959 1.00 32.44 205 ALA A N 1
ATOM 1465 C CA . ALA A 1 205 ? -4.380 33.737 -20.411 1.00 32.44 205 ALA A CA 1
ATOM 1466 C C . ALA A 1 205 ? -3.519 35.018 -20.354 1.00 32.44 205 ALA A C 1
ATOM 1468 O O . ALA A 1 205 ? -3.777 35.954 -21.120 1.00 32.44 205 ALA A O 1
ATOM 1469 N N . PRO A 1 206 ? -2.455 35.058 -19.530 1.00 38.56 206 PRO A N 1
ATOM 1470 C CA . PRO A 1 206 ? -1.128 34.976 -20.154 1.00 38.56 206 PRO A CA 1
ATOM 1471 C C . PRO A 1 206 ? 0.006 34.349 -19.300 1.00 38.56 206 PRO A C 1
ATOM 1473 O O . PRO A 1 206 ? 0.079 34.508 -18.089 1.00 38.56 206 PRO A O 1
ATOM 1476 N N . THR A 1 207 ? 0.903 33.669 -20.023 1.00 32.88 207 THR A N 1
ATOM 1477 C CA . THR A 1 207 ? 2.384 33.652 -19.947 1.00 32.88 207 THR A CA 1
ATOM 1478 C C . THR A 1 207 ? 3.141 33.495 -18.618 1.00 32.88 207 THR A C 1
ATOM 1480 O O . THR A 1 207 ? 3.145 34.367 -17.754 1.00 32.88 207 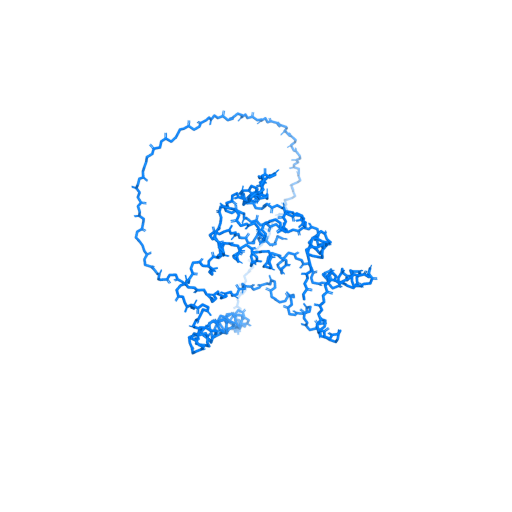THR A O 1
ATOM 1483 N N . THR A 1 208 ? 3.967 32.447 -18.612 1.00 30.91 208 THR A N 1
ATOM 1484 C CA . THR A 1 208 ? 5.214 32.228 -17.858 1.00 30.91 208 THR A CA 1
ATOM 1485 C C . THR A 1 208 ? 6.208 33.395 -17.966 1.00 30.91 208 THR A C 1
ATOM 1487 O O . THR A 1 208 ? 6.289 34.035 -19.017 1.00 30.91 208 THR A O 1
ATOM 1490 N N . PRO A 1 209 ? 7.061 33.591 -16.943 1.00 35.50 209 PRO A N 1
ATOM 1491 C CA . PRO A 1 209 ? 8.501 33.498 -17.207 1.00 35.50 209 PRO A CA 1
ATOM 1492 C C . PRO A 1 209 ? 9.323 32.765 -16.125 1.00 35.50 209 PRO A C 1
ATOM 1494 O O . PRO A 1 209 ? 8.887 32.534 -15.002 1.00 35.50 209 PRO A O 1
ATOM 1497 N N . SER A 1 210 ? 10.528 32.389 -16.556 1.00 28.36 210 SER A N 1
ATOM 1498 C CA . SER A 1 210 ? 11.573 31.569 -15.938 1.00 28.36 210 SER A CA 1
ATOM 1499 C C . SER A 1 210 ? 12.133 32.005 -14.573 1.00 28.36 210 SER A C 1
ATOM 1501 O O . SER A 1 210 ? 12.085 33.168 -14.185 1.00 28.36 210 SER A O 1
ATOM 1503 N N . ALA A 1 211 ? 12.761 31.017 -13.923 1.00 30.17 211 ALA A N 1
ATOM 1504 C CA . ALA A 1 211 ? 13.583 31.059 -12.709 1.00 30.17 211 ALA A CA 1
ATOM 1505 C C . ALA A 1 211 ? 14.729 32.095 -12.712 1.00 30.17 211 ALA A C 1
ATOM 1507 O O . ALA A 1 211 ? 15.169 32.545 -13.773 1.00 30.17 211 ALA A O 1
ATOM 1508 N N . PRO A 1 212 ? 15.278 32.397 -11.519 1.00 32.62 212 PRO A N 1
ATOM 1509 C CA . PRO A 1 212 ? 16.601 31.850 -11.167 1.00 32.62 212 PRO A CA 1
ATOM 1510 C C . PRO A 1 212 ? 16.742 31.417 -9.684 1.00 32.62 212 PRO A C 1
ATOM 1512 O O . PRO A 1 212 ? 16.142 32.007 -8.791 1.00 32.62 212 PRO A O 1
ATOM 1515 N N . GLY A 1 213 ? 17.576 30.405 -9.406 1.00 25.38 213 GLY A N 1
ATOM 1516 C CA . GLY A 1 213 ? 18.221 30.218 -8.086 1.00 25.38 213 GLY A CA 1
ATOM 1517 C C . GLY A 1 213 ? 19.633 30.834 -8.088 1.00 25.38 213 GLY A C 1
ATOM 1518 O O . GLY A 1 213 ? 19.973 31.499 -9.068 1.00 25.38 213 GLY A O 1
ATOM 1519 N N . PRO A 1 214 ? 20.527 30.548 -7.116 1.00 49.72 214 PRO A N 1
ATOM 1520 C CA . PRO A 1 214 ? 20.352 29.944 -5.786 1.00 49.72 214 PRO A CA 1
ATOM 1521 C C . PRO A 1 214 ? 21.031 30.776 -4.662 1.00 49.72 214 PRO A C 1
ATOM 1523 O O . PRO A 1 214 ? 21.916 31.570 -4.950 1.00 49.72 214 PRO A O 1
ATOM 1526 N N . THR A 1 215 ? 20.683 30.563 -3.385 1.00 26.41 215 THR A N 1
ATOM 1527 C CA . THR A 1 215 ? 21.567 30.501 -2.180 1.00 26.41 215 THR A CA 1
ATOM 1528 C C . THR A 1 215 ? 20.752 30.726 -0.905 1.00 26.41 215 THR A C 1
ATOM 1530 O O . THR A 1 215 ? 19.901 31.605 -0.852 1.00 26.41 215 THR A O 1
ATOM 1533 N N . GLY A 1 216 ? 21.027 29.939 0.139 1.00 27.75 216 GLY A N 1
ATOM 1534 C CA . GLY A 1 216 ? 20.430 30.150 1.458 1.00 27.75 216 GLY A CA 1
ATOM 1535 C C . GLY A 1 216 ? 20.400 28.895 2.318 1.00 27.75 216 GLY A C 1
ATOM 1536 O O . GLY A 1 216 ? 19.350 28.300 2.521 1.00 27.75 216 GLY A O 1
ATOM 1537 N N . THR A 1 217 ? 21.561 28.489 2.824 1.00 32.69 217 THR A N 1
ATOM 1538 C CA . THR A 1 217 ? 21.694 27.613 3.994 1.00 32.69 217 THR A CA 1
ATOM 1539 C C . THR A 1 217 ? 20.962 28.215 5.195 1.00 32.69 217 THR A C 1
ATOM 1541 O O . THR A 1 217 ? 21.367 29.265 5.688 1.00 32.69 217 THR A O 1
ATOM 1544 N N . ALA A 1 218 ? 19.938 27.529 5.701 1.00 28.89 218 ALA A N 1
ATOM 1545 C CA . ALA A 1 218 ? 19.421 27.720 7.053 1.00 28.89 218 ALA A CA 1
ATOM 1546 C C . ALA A 1 218 ? 18.805 26.403 7.549 1.00 28.89 218 ALA A C 1
ATOM 1548 O O . ALA A 1 218 ? 17.733 25.985 7.124 1.00 28.89 218 ALA A O 1
ATOM 1549 N N . GLN A 1 219 ? 19.541 25.734 8.429 1.00 30.59 219 GLN A N 1
ATOM 1550 C CA . GLN A 1 219 ? 19.131 24.548 9.170 1.00 30.59 219 GLN A CA 1
ATOM 1551 C C . GLN A 1 219 ? 18.196 24.969 10.316 1.00 30.59 219 GLN A C 1
ATOM 1553 O O . GLN A 1 219 ? 18.616 25.791 11.133 1.00 30.59 219 GLN A O 1
ATOM 1558 N N . PRO A 1 220 ? 16.978 24.415 10.451 1.00 33.75 220 PRO A N 1
ATOM 1559 C CA . PRO A 1 220 ? 16.213 24.545 11.679 1.00 33.75 220 PRO A CA 1
ATOM 1560 C C . PRO A 1 220 ? 16.566 23.401 12.633 1.00 33.75 220 PRO A C 1
ATOM 1562 O O . PRO A 1 220 ? 16.457 22.219 12.315 1.00 33.75 220 PRO A O 1
ATOM 1565 N N . THR A 1 221 ? 16.983 23.780 13.832 1.00 35.59 221 THR A N 1
ATOM 1566 C CA . THR A 1 221 ? 17.046 22.943 15.028 1.00 35.59 221 THR A CA 1
ATOM 1567 C C . THR A 1 221 ? 15.639 22.632 15.551 1.00 35.59 221 THR A C 1
ATOM 1569 O O . THR A 1 221 ? 14.902 23.570 15.841 1.00 35.59 221 THR A O 1
ATOM 1572 N N . ALA A 1 222 ? 15.296 21.356 15.751 1.00 28.55 222 ALA A N 1
ATOM 1573 C CA . ALA A 1 222 ? 14.310 20.861 16.733 1.00 28.55 222 ALA A CA 1
ATOM 1574 C C . ALA A 1 222 ? 14.363 19.318 16.724 1.00 28.55 222 ALA A C 1
ATOM 1576 O O . ALA A 1 222 ? 14.211 18.703 15.679 1.00 28.55 222 ALA A O 1
ATOM 1577 N N . SER A 1 223 ? 14.799 18.650 17.795 1.00 35.25 223 SER A N 1
ATOM 1578 C CA . SER A 1 223 ? 13.970 18.253 18.949 1.00 35.25 223 SER A CA 1
ATOM 1579 C C . SER A 1 223 ? 12.686 17.502 18.578 1.00 35.25 223 SER A C 1
ATOM 1581 O O . SER A 1 223 ? 11.613 18.087 18.533 1.00 35.25 223 SER A O 1
ATOM 1583 N N . ALA A 1 224 ? 12.836 16.197 18.347 1.00 32.75 224 ALA A N 1
ATOM 1584 C CA . ALA A 1 224 ? 11.971 15.084 18.761 1.00 32.75 224 ALA A CA 1
ATOM 1585 C C . ALA A 1 224 ? 12.605 13.826 18.145 1.00 32.75 224 ALA A C 1
ATOM 1587 O O . ALA A 1 224 ? 12.833 13.815 16.940 1.00 32.75 224 ALA A O 1
ATOM 1588 N N . SER A 1 225 ? 12.963 12.804 18.933 1.00 28.19 225 SER A N 1
ATOM 1589 C CA . SER A 1 225 ? 13.475 11.552 18.347 1.00 28.19 225 SER A CA 1
ATOM 1590 C C . SER A 1 225 ? 12.389 10.955 17.451 1.00 28.19 225 SER A C 1
ATOM 1592 O O . SER A 1 225 ? 11.336 10.591 17.981 1.00 28.19 225 SER A O 1
ATOM 1594 N N . PRO A 1 226 ? 12.594 10.857 16.127 1.00 40.88 226 PRO A N 1
ATOM 1595 C CA . PRO A 1 226 ? 11.652 10.164 15.274 1.00 40.88 226 PRO A CA 1
ATOM 1596 C C . PRO A 1 226 ? 11.793 8.667 15.558 1.00 40.88 226 PRO A C 1
ATOM 1598 O O . PRO A 1 226 ? 12.898 8.172 15.799 1.00 40.88 226 PRO A O 1
ATOM 1601 N N . GLY A 1 227 ? 10.682 7.932 15.498 1.00 45.59 227 GLY A N 1
ATOM 1602 C CA . GLY A 1 227 ? 10.746 6.487 15.278 1.00 45.59 227 GLY A CA 1
ATOM 1603 C C . GLY A 1 227 ? 11.592 6.168 14.033 1.00 45.59 227 GLY A C 1
ATOM 1604 O O . GLY A 1 227 ? 11.947 7.078 13.277 1.00 45.59 227 GLY A O 1
ATOM 1605 N N . PRO A 1 228 ? 11.957 4.898 13.807 1.00 50.47 228 PRO A N 1
ATOM 1606 C CA . PRO A 1 228 ? 12.845 4.546 12.705 1.00 50.47 228 PRO A CA 1
ATOM 1607 C C . PRO A 1 228 ? 12.307 5.115 11.380 1.00 50.47 228 PRO A C 1
ATOM 1609 O O . PRO A 1 228 ? 11.110 5.060 11.112 1.00 50.47 228 PRO A O 1
ATOM 1612 N N . GLU A 1 229 ? 13.201 5.679 10.564 1.00 50.34 229 GLU A N 1
ATOM 1613 C CA . GLU A 1 229 ? 12.930 6.463 9.339 1.00 50.34 229 GLU A CA 1
ATOM 1614 C C . GLU A 1 229 ? 11.915 5.810 8.377 1.00 50.34 229 GLU A C 1
ATOM 1616 O O . GLU A 1 229 ? 11.165 6.485 7.679 1.00 50.34 229 GLU A O 1
ATOM 1621 N N . VAL A 1 230 ? 11.824 4.482 8.426 1.00 55.00 230 VAL A N 1
ATOM 1622 C CA . VAL A 1 230 ? 10.893 3.613 7.692 1.00 55.00 230 VAL A CA 1
ATOM 1623 C C . VAL A 1 230 ? 9.420 3.695 8.087 1.00 55.00 230 VAL A C 1
ATOM 1625 O O . VAL A 1 230 ? 8.569 3.289 7.297 1.00 55.00 230 VAL A O 1
ATOM 1628 N N . ASP A 1 231 ? 9.095 4.186 9.280 1.00 60.25 231 ASP A N 1
ATOM 1629 C CA . ASP A 1 231 ? 7.705 4.351 9.721 1.00 60.25 231 ASP A CA 1
ATOM 1630 C C . ASP A 1 231 ? 7.128 5.710 9.322 1.00 60.25 231 ASP A C 1
ATOM 1632 O O . ASP A 1 231 ? 5.910 5.889 9.300 1.00 60.25 231 ASP A O 1
ATOM 1636 N N . ASN A 1 232 ? 7.987 6.642 8.899 1.00 69.12 232 ASN A N 1
ATOM 1637 C CA . ASN A 1 232 ? 7.559 7.891 8.294 1.00 69.12 232 ASN A CA 1
ATOM 1638 C C . ASN A 1 232 ? 7.302 7.706 6.790 1.00 69.12 232 ASN A C 1
ATOM 1640 O O . ASN A 1 232 ? 8.171 7.974 5.954 1.00 69.12 232 ASN A O 1
ATOM 1644 N N . LEU A 1 233 ? 6.093 7.250 6.448 1.00 72.44 233 LEU A N 1
ATOM 1645 C CA . LEU A 1 233 ? 5.680 7.088 5.050 1.00 72.44 233 LEU A CA 1
ATOM 1646 C C . LEU A 1 233 ? 5.764 8.406 4.267 1.00 72.44 233 LEU A C 1
ATOM 1648 O O . LEU A 1 233 ? 6.140 8.358 3.099 1.00 72.44 233 LEU A O 1
ATOM 1652 N N . GLU A 1 234 ? 5.535 9.558 4.916 1.00 76.00 234 GLU A N 1
ATOM 1653 C CA . GLU A 1 234 ? 5.494 10.892 4.284 1.00 76.00 234 GLU A CA 1
ATOM 1654 C C . GLU A 1 234 ? 6.794 11.270 3.561 1.00 76.00 234 GLU A C 1
ATOM 1656 O O . GLU A 1 234 ? 6.781 12.122 2.671 1.00 76.00 234 GLU A O 1
ATOM 1661 N N . SER A 1 235 ? 7.917 10.635 3.914 1.00 76.88 235 SER A N 1
ATOM 1662 C CA . SER A 1 235 ? 9.204 10.834 3.235 1.00 76.88 235 SER A CA 1
ATOM 1663 C C . SER A 1 235 ? 9.250 10.227 1.826 1.00 76.88 235 SER A C 1
ATOM 1665 O O . SER A 1 235 ? 10.026 10.676 0.985 1.00 76.88 235 SER A O 1
ATOM 1667 N N . VAL A 1 236 ? 8.397 9.239 1.545 1.00 81.75 236 VAL A N 1
ATOM 1668 C CA . VAL A 1 236 ? 8.374 8.481 0.286 1.00 81.75 236 VAL A CA 1
ATOM 1669 C C . VAL A 1 236 ? 7.066 8.687 -0.466 1.00 81.75 236 VAL A C 1
ATOM 1671 O O . VAL A 1 236 ? 7.063 8.847 -1.690 1.00 81.75 236 VAL A O 1
ATOM 1674 N N . CYS A 1 237 ? 5.951 8.702 0.256 1.00 85.69 237 CYS A N 1
ATOM 1675 C CA . CYS A 1 237 ? 4.634 8.900 -0.311 1.00 85.69 237 CYS A CA 1
ATOM 1676 C C . CYS A 1 237 ? 3.666 9.503 0.707 1.00 85.69 237 CYS A C 1
ATOM 1678 O O . CYS A 1 237 ? 3.882 9.441 1.913 1.00 85.69 237 CYS A O 1
ATOM 1680 N N . ARG A 1 238 ? 2.512 9.948 0.231 1.00 86.44 238 ARG A N 1
ATOM 1681 C CA . ARG A 1 238 ? 1.325 10.095 1.072 1.00 86.44 238 ARG A CA 1
ATOM 1682 C C . ARG A 1 238 ? 0.127 9.518 0.338 1.00 86.44 238 ARG A C 1
ATOM 1684 O O . ARG A 1 238 ? 0.042 9.598 -0.886 1.00 86.44 238 ARG A O 1
ATOM 1691 N N . VAL A 1 239 ? -0.797 8.913 1.077 1.00 79.56 239 VAL A N 1
ATOM 1692 C CA . VAL A 1 239 ? -2.078 8.518 0.493 1.00 79.56 239 VAL A CA 1
ATOM 1693 C C . VAL A 1 239 ? -2.921 9.772 0.335 1.00 79.56 239 VAL A C 1
ATOM 1695 O O . VAL A 1 239 ? -3.275 10.410 1.329 1.00 79.56 239 VAL A O 1
ATOM 1698 N N . ALA A 1 240 ? -3.218 10.130 -0.915 1.00 67.06 240 ALA A N 1
ATOM 1699 C CA . ALA A 1 240 ? -4.134 11.218 -1.213 1.00 67.06 240 ALA A CA 1
ATOM 1700 C C . ALA A 1 240 ? -5.470 10.921 -0.515 1.00 67.06 240 ALA A C 1
ATOM 1702 O O . ALA A 1 240 ? -6.017 9.820 -0.649 1.00 67.06 240 ALA A O 1
ATOM 1703 N N . SER A 1 241 ? -5.951 11.861 0.302 1.00 53.25 241 SER A N 1
ATOM 1704 C CA . SER A 1 241 ? -7.199 11.685 1.043 1.00 53.25 241 SER A CA 1
ATOM 1705 C C . SER A 1 241 ? -8.349 11.486 0.057 1.00 53.25 241 SER A C 1
ATOM 1707 O O . SER A 1 241 ? -8.485 12.253 -0.895 1.00 53.25 241 SER A O 1
ATOM 1709 N N . ALA A 1 242 ? -9.162 10.450 0.277 1.00 44.19 242 ALA A N 1
ATOM 1710 C CA . ALA A 1 242 ? -10.388 10.259 -0.487 1.00 44.19 242 ALA A CA 1
ATOM 1711 C C . ALA A 1 242 ? -11.281 11.494 -0.277 1.00 44.19 242 ALA A C 1
ATOM 1713 O O . ALA A 1 242 ? -11.563 11.855 0.867 1.00 44.19 242 ALA A O 1
ATOM 1714 N N . THR A 1 243 ? -11.626 12.174 -1.372 1.00 35.84 243 THR A N 1
ATOM 1715 C CA . THR A 1 243 ? -12.583 13.293 -1.379 1.00 35.84 243 THR A CA 1
ATOM 1716 C C . THR A 1 243 ? -14.000 12.751 -1.459 1.00 35.84 243 THR A C 1
ATOM 1718 O O . THR A 1 243 ? -14.185 11.736 -2.170 1.00 35.84 243 THR A O 1
#

Secondary structure (DSSP, 8-state):
-B-HHHHHHHHHHTT-EEEEESS-EEEE-TTS-EEEEEPPEEEEEE-HHHHHHHHH--TT--HHHHHHHHHHHHHHHHHHS-HHHHHHHHHHHHHT-STTB-----GGGHHHHHHHHHHHTTSPPP-----TTT--TTS--HHHHHHHHHHHHHHHHHHHHHHHHHHHHHT----PPPP---------------------------------------PPP----PSPGGG-GGGTEEEPPP-

Organism: NCBI:txid1076179

Radius of gyration: 26.9 Å; chains: 1; bounding box: 67×66×55 Å

pLDDT: mean 73.45, std 23.56, range [25.38, 97.69]

InterPro domains:
  IPR004474 Cell envelope-related transcriptional attenuator domain [PF03816] (1-81)
  IPR050922 LytR/CpsA/Psr cell wall biosynthesis [PTHR33392] (1-131)